Protein AF-A0A955J6H8-F1 (afdb_monomer_lite)

Secondary structure (DSSP, 8-state):
---HHHHHHHHHHHHHHHHHSSPPPPHHHIIIIII--TTS-HHHHHHHHHTTTHHHHHH-B---TT---BPPPSS-HHHHHHS--SSSSS----HHHHHHHHHHHHHHHHTPPP-S-HHHHHHHHHHHHHHHHHHHHHHHHHH-HHHHHHHHHHHHHHHHHHHHHHHHHHHHHS-STTHHHHHHHHHHHHHHHHTT-----

Structure (mmCIF, N/CA/C/O backbone):
data_AF-A0A955J6H8-F1
#
_entry.id   AF-A0A955J6H8-F1
#
loop_
_atom_site.group_PDB
_atom_site.id
_atom_site.type_symbol
_atom_site.label_atom_id
_atom_site.label_alt_id
_atom_site.label_comp_id
_atom_site.label_asym_id
_atom_site.label_entity_id
_atom_site.label_seq_id
_atom_site.pdbx_PDB_ins_code
_atom_site.Cartn_x
_atom_site.Cartn_y
_atom_site.Cartn_z
_atom_site.occupancy
_atom_site.B_iso_or_equiv
_atom_site.auth_seq_id
_atom_site.auth_comp_id
_atom_site.auth_asym_id
_atom_site.auth_atom_id
_atom_site.pdbx_PDB_model_num
ATOM 1 N N . ARG A 1 1 ? 5.506 9.923 5.899 1.00 49.78 1 ARG A N 1
ATOM 2 C CA . ARG A 1 1 ? 4.580 9.200 4.992 1.00 49.78 1 ARG A CA 1
ATOM 3 C C . ARG A 1 1 ? 3.406 8.696 5.818 1.00 49.78 1 ARG A C 1
ATOM 5 O O . ARG A 1 1 ? 3.658 8.062 6.829 1.00 49.78 1 ARG A O 1
ATOM 12 N N . GLN A 1 2 ? 2.174 9.038 5.437 1.00 52.16 2 GLN A N 1
ATOM 13 C CA . GLN A 1 2 ? 0.950 8.693 6.173 1.00 52.16 2 GLN A CA 1
ATOM 14 C C . GLN A 1 2 ? 0.337 7.410 5.621 1.00 52.16 2 GLN A C 1
ATOM 16 O O . GLN A 1 2 ? -0.264 7.422 4.549 1.00 52.16 2 GLN A O 1
ATOM 21 N N . GLN A 1 3 ? 0.477 6.324 6.371 1.00 59.88 3 GLN A N 1
ATOM 22 C CA . GLN A 1 3 ? -0.374 5.133 6.266 1.00 59.88 3 GLN A CA 1
ATOM 23 C C . GLN A 1 3 ? -0.752 4.660 7.676 1.00 59.88 3 GLN A C 1
ATOM 25 O O . GLN A 1 3 ? -0.801 3.467 7.967 1.00 59.88 3 GLN A O 1
ATOM 30 N N . ASP A 1 4 ? -1.008 5.624 8.563 1.00 63.41 4 ASP A N 1
ATOM 31 C CA . ASP A 1 4 ? -1.128 5.406 10.003 1.00 63.41 4 ASP A CA 1
ATOM 32 C C . ASP A 1 4 ? -2.187 4.346 10.325 1.00 63.41 4 ASP A C 1
ATOM 34 O O . ASP A 1 4 ? -1.959 3.523 11.205 1.00 63.41 4 ASP A O 1
ATOM 38 N N . ILE A 1 5 ? -3.288 4.287 9.558 1.00 72.19 5 ILE A N 1
ATOM 39 C CA . ILE A 1 5 ? -4.384 3.332 9.782 1.00 72.19 5 ILE A CA 1
ATOM 40 C C . ILE A 1 5 ? -3.973 1.863 9.659 1.00 72.19 5 ILE A C 1
ATOM 42 O O . ILE A 1 5 ? -4.480 1.055 10.428 1.00 72.19 5 ILE A O 1
ATOM 46 N N . VAL A 1 6 ? -3.049 1.511 8.756 1.00 73.00 6 VAL A N 1
ATOM 47 C CA . VAL A 1 6 ? -2.578 0.119 8.596 1.00 73.00 6 VAL A CA 1
ATOM 48 C C . VAL A 1 6 ? -1.639 -0.254 9.739 1.00 73.00 6 VAL A C 1
ATOM 50 O O . VAL A 1 6 ? -1.587 -1.405 10.156 1.00 73.00 6 VAL A O 1
ATOM 53 N N . ALA A 1 7 ? -0.938 0.730 10.306 1.00 78.06 7 ALA A N 1
ATOM 54 C CA . ALA A 1 7 ? -0.098 0.524 11.478 1.00 78.06 7 ALA A CA 1
ATOM 55 C C . ALA A 1 7 ? -0.905 0.440 12.789 1.00 78.06 7 ALA A C 1
ATOM 57 O O . ALA A 1 7 ? -0.411 -0.131 13.760 1.00 78.06 7 ALA A O 1
ATOM 58 N N . LEU A 1 8 ? -2.133 0.980 12.852 1.00 78.75 8 LEU A N 1
ATOM 59 C CA . LEU A 1 8 ? -2.922 1.014 14.093 1.00 78.75 8 LEU A CA 1
ATOM 60 C C . LEU A 1 8 ? -3.215 -0.374 14.692 1.00 78.75 8 LEU A C 1
ATOM 62 O O . LEU A 1 8 ? -3.055 -0.493 15.910 1.00 78.75 8 LEU A O 1
ATOM 66 N N . PRO A 1 9 ? -3.594 -1.413 13.915 1.00 76.38 9 PRO A N 1
ATOM 67 C CA . PRO A 1 9 ? -3.715 -2.773 14.440 1.00 76.38 9 PRO A CA 1
ATOM 68 C C . PRO A 1 9 ? -2.404 -3.293 15.037 1.00 76.38 9 PRO A C 1
ATOM 70 O O . PRO A 1 9 ? -2.396 -3.787 16.161 1.00 76.38 9 PRO A O 1
ATOM 73 N N . GLY A 1 10 ? -1.275 -3.083 14.352 1.00 75.44 10 GLY A N 1
ATOM 74 C CA . GLY A 1 10 ? 0.045 -3.486 14.847 1.00 75.44 10 GLY A CA 1
ATOM 75 C C . GLY A 1 10 ? 0.453 -2.768 16.140 1.00 75.44 10 GLY A C 1
ATOM 76 O O . GLY A 1 10 ? 0.978 -3.392 17.059 1.00 75.44 10 GLY A O 1
ATOM 77 N N . ILE A 1 11 ? 0.156 -1.471 16.258 1.00 77.38 11 ILE A N 1
ATOM 78 C CA . ILE A 1 11 ? 0.391 -0.699 17.490 1.00 77.38 11 ILE A CA 1
ATOM 79 C C . ILE A 1 11 ? -0.490 -1.221 18.631 1.00 77.38 11 ILE A C 1
ATOM 81 O O . ILE A 1 11 ? -0.015 -1.351 19.759 1.00 77.38 11 ILE A O 1
ATOM 85 N N . ALA A 1 12 ? -1.757 -1.546 18.353 1.00 76.38 12 ALA A N 1
ATOM 86 C CA . ALA A 1 12 ? -2.653 -2.131 19.347 1.00 76.38 12 ALA A CA 1
ATOM 87 C C . ALA A 1 12 ? -2.154 -3.510 19.816 1.00 76.38 12 ALA A C 1
ATOM 89 O O . ALA A 1 12 ? -2.142 -3.774 21.018 1.00 76.38 12 ALA A O 1
ATOM 90 N N . ALA A 1 13 ? -1.666 -4.343 18.891 1.00 76.69 13 ALA A N 1
ATOM 91 C CA . ALA A 1 13 ? -1.029 -5.623 19.194 1.00 76.69 13 ALA A CA 1
ATOM 92 C C . ALA A 1 13 ? 0.207 -5.462 20.088 1.00 76.69 13 ALA A C 1
ATOM 94 O O . ALA A 1 13 ? 0.316 -6.125 21.118 1.00 76.69 13 ALA A O 1
ATOM 95 N N . ALA A 1 14 ? 1.102 -4.530 19.751 1.00 77.25 14 ALA A N 1
ATOM 96 C CA . ALA A 1 14 ? 2.293 -4.251 20.547 1.00 77.25 14 ALA A CA 1
ATOM 97 C C . ALA A 1 14 ? 1.952 -3.742 21.961 1.00 77.25 14 ALA A C 1
ATOM 99 O O . ALA A 1 14 ? 2.579 -4.161 22.934 1.00 77.25 14 ALA A O 1
ATOM 100 N N . ALA A 1 15 ? 0.945 -2.872 22.089 1.00 77.12 15 ALA A N 1
ATOM 101 C CA . ALA A 1 15 ? 0.488 -2.361 23.381 1.00 77.12 15 ALA A CA 1
ATOM 102 C C . ALA A 1 15 ? -0.139 -3.460 24.255 1.00 77.12 15 ALA A C 1
ATOM 104 O O . ALA A 1 15 ? 0.125 -3.532 25.452 1.00 77.12 15 ALA A O 1
ATOM 105 N N . ALA A 1 16 ? -0.939 -4.352 23.669 1.00 75.38 16 ALA A N 1
ATOM 106 C CA . ALA A 1 16 ? -1.497 -5.474 24.413 1.00 75.38 16 ALA A CA 1
ATOM 107 C C . ALA A 1 16 ? -0.414 -6.471 24.840 1.00 75.38 16 ALA A C 1
ATOM 109 O O . ALA A 1 16 ? -0.436 -6.939 25.979 1.00 75.38 16 ALA A O 1
ATOM 110 N N . ALA A 1 17 ? 0.550 -6.767 23.964 1.00 78.19 17 ALA A N 1
ATOM 111 C CA . ALA A 1 17 ? 1.667 -7.650 24.279 1.00 78.19 17 ALA A CA 1
ATOM 112 C C . ALA A 1 17 ? 2.530 -7.095 25.424 1.00 78.19 17 ALA A C 1
ATOM 114 O O . ALA A 1 17 ? 2.902 -7.848 26.320 1.00 78.19 17 ALA A O 1
ATOM 115 N N . SER A 1 18 ? 2.795 -5.783 25.449 1.00 75.44 18 SER A N 1
ATOM 116 C CA . SER A 1 18 ? 3.594 -5.163 26.516 1.00 75.44 18 SER A CA 1
ATOM 117 C C . SER A 1 18 ? 2.894 -5.158 27.879 1.00 75.44 18 SER A C 1
ATOM 119 O O . SER A 1 18 ? 3.568 -5.244 28.902 1.00 75.44 18 SER A O 1
ATOM 121 N N . TRP A 1 19 ? 1.559 -5.092 27.910 1.00 77.31 19 TRP A N 1
ATOM 122 C CA . TRP A 1 19 ? 0.779 -5.115 29.153 1.00 77.31 19 TRP A CA 1
ATOM 123 C C . TRP A 1 19 ? 0.422 -6.516 29.651 1.00 77.31 19 TRP A C 1
ATOM 125 O O . TRP A 1 19 ? 0.388 -6.741 30.857 1.00 77.31 19 TRP A O 1
ATOM 135 N N . SER A 1 20 ? 0.128 -7.451 28.749 1.00 81.44 20 SER A N 1
ATOM 136 C CA . SER A 1 20 ? -0.386 -8.785 29.105 1.00 81.44 20 SER A CA 1
ATOM 137 C C . SER A 1 20 ? 0.643 -9.909 28.973 1.00 81.44 20 SER A C 1
ATOM 139 O O . SER A 1 20 ? 0.372 -11.035 29.382 1.00 81.44 20 SER A O 1
ATOM 141 N N . GLY A 1 21 ? 1.800 -9.641 28.361 1.00 67.38 21 GLY A N 1
ATOM 142 C CA . GLY A 1 21 ? 2.873 -10.610 28.133 1.00 67.38 21 GLY A CA 1
ATOM 143 C C . GLY A 1 21 ? 2.618 -11.634 27.019 1.00 67.38 21 GLY A C 1
ATOM 144 O O . GLY A 1 21 ? 3.586 -12.197 26.514 1.00 67.38 21 GLY A O 1
ATOM 145 N N . ALA A 1 22 ? 1.364 -11.885 26.613 1.00 65.12 22 ALA A N 1
ATOM 146 C CA . ALA A 1 22 ? 1.050 -12.893 25.588 1.00 65.12 22 ALA A CA 1
ATOM 147 C C . ALA A 1 22 ? -0.326 -12.762 24.896 1.00 65.12 22 ALA A C 1
ATOM 149 O O . ALA A 1 22 ? -0.670 -13.631 24.094 1.00 65.12 22 ALA A O 1
ATOM 150 N N . ALA A 1 23 ? -1.155 -11.753 25.197 1.00 65.12 23 ALA A N 1
ATOM 151 C CA . ALA A 1 23 ? -2.521 -11.748 24.670 1.00 65.12 23 ALA A CA 1
ATOM 152 C C . ALA A 1 23 ? -2.550 -11.500 23.155 1.00 65.12 23 ALA A C 1
ATOM 154 O O . ALA A 1 23 ? -2.111 -10.457 22.666 1.00 65.12 23 ALA A O 1
ATOM 155 N N . VAL A 1 24 ? -3.140 -12.452 22.429 1.00 76.31 24 VAL A N 1
ATOM 156 C CA . VAL A 1 24 ? -3.612 -12.236 21.060 1.00 76.31 24 VAL A CA 1
ATOM 157 C C . VAL A 1 24 ? -4.671 -11.140 21.114 1.00 76.31 24 VAL A C 1
ATOM 159 O O . VAL A 1 24 ? -5.654 -11.253 21.849 1.00 76.31 24 VAL A O 1
ATOM 162 N N . VAL A 1 25 ? -4.462 -10.064 20.361 1.00 82.31 25 VAL A N 1
ATOM 163 C CA . VAL A 1 25 ? -5.423 -8.964 20.310 1.00 82.31 25 VAL A CA 1
ATOM 164 C C . VAL A 1 25 ? -6.604 -9.365 19.450 1.00 82.31 25 VAL A C 1
ATOM 166 O O . VAL A 1 25 ? -6.433 -9.724 18.293 1.00 82.31 25 VAL A O 1
ATOM 169 N N . ASP A 1 26 ? -7.806 -9.271 20.016 1.00 89.50 26 ASP A N 1
ATOM 170 C CA . ASP A 1 26 ? -9.048 -9.436 19.268 1.00 89.50 26 ASP A CA 1
ATOM 171 C C . ASP A 1 26 ? -9.213 -8.264 18.273 1.00 89.50 26 ASP A C 1
ATOM 173 O O . ASP A 1 26 ? -9.373 -7.114 18.709 1.00 89.50 26 ASP A O 1
ATOM 177 N N . PRO A 1 27 ? -9.227 -8.508 16.947 1.00 90.31 27 PRO A N 1
ATOM 178 C CA . PRO A 1 27 ? -9.407 -7.451 15.950 1.00 90.31 27 PRO A CA 1
ATOM 179 C C . PRO A 1 27 ? -10.726 -6.685 16.115 1.00 90.31 27 PRO A C 1
ATOM 181 O O . PRO A 1 27 ? -10.827 -5.507 15.760 1.00 90.31 27 PRO A O 1
ATOM 184 N N . ARG A 1 28 ? -11.751 -7.302 16.715 1.00 93.44 28 ARG A N 1
ATOM 185 C CA . ARG A 1 28 ? -13.019 -6.625 17.023 1.00 93.44 28 ARG A CA 1
ATOM 186 C C . ARG A 1 28 ? -12.821 -5.547 18.083 1.00 93.44 28 ARG A C 1
ATOM 188 O O . ARG A 1 28 ? -13.387 -4.462 17.964 1.00 93.44 28 ARG A O 1
ATOM 195 N N . ALA A 1 29 ? -11.970 -5.803 19.078 1.00 90.69 29 ALA A N 1
ATOM 196 C CA . ALA A 1 29 ? -11.622 -4.817 20.096 1.00 90.69 29 ALA A CA 1
ATOM 197 C C . ALA A 1 29 ? -10.834 -3.645 19.488 1.00 90.69 29 ALA A C 1
ATOM 199 O O . ALA A 1 29 ? -11.112 -2.490 19.809 1.00 90.69 29 ALA A O 1
ATOM 200 N N . VAL A 1 30 ? -9.913 -3.913 18.554 1.00 90.25 30 VAL A N 1
ATOM 201 C CA . VAL A 1 30 ? -9.207 -2.859 17.800 1.00 90.25 30 VAL A CA 1
ATOM 202 C C . VAL A 1 30 ? -10.192 -2.033 16.976 1.00 90.25 30 VAL A C 1
ATOM 204 O O . VAL A 1 30 ? -10.158 -0.801 17.026 1.00 90.25 30 VAL A O 1
ATOM 207 N N . SER A 1 31 ? -11.100 -2.699 16.262 1.00 91.44 31 SER A N 1
ATOM 208 C CA . SER A 1 31 ? -12.133 -2.046 15.455 1.00 91.44 31 SER A CA 1
ATOM 209 C C . SER A 1 31 ? -12.974 -1.101 16.313 1.00 91.44 31 SER A C 1
ATOM 211 O O . SER A 1 31 ? -13.048 0.092 16.019 1.00 91.44 31 SER A O 1
ATOM 213 N N . LEU A 1 32 ? -13.503 -1.584 17.437 1.00 92.44 32 LEU A N 1
ATOM 214 C CA . LEU A 1 32 ? -14.346 -0.778 18.313 1.00 92.44 32 LEU A CA 1
ATOM 215 C C . LEU A 1 32 ? -13.573 0.350 19.005 1.00 92.44 32 LEU A C 1
ATOM 217 O O . LEU A 1 32 ? -13.953 1.515 18.905 1.00 92.44 32 LEU A O 1
ATOM 221 N N . HIS A 1 33 ? -12.495 0.020 19.717 1.00 88.31 33 HIS A N 1
ATOM 222 C CA . HIS A 1 33 ? -11.854 0.956 20.641 1.00 88.31 33 HIS A CA 1
ATOM 223 C C . HIS A 1 33 ? -10.845 1.876 19.964 1.00 88.31 33 HIS A C 1
ATOM 225 O O . HIS A 1 33 ? -10.746 3.048 20.328 1.00 88.31 33 HIS A O 1
ATOM 231 N N . ARG A 1 34 ? -10.087 1.373 18.981 1.00 87.25 34 ARG A N 1
ATOM 232 C CA . ARG A 1 34 ? -9.051 2.171 18.312 1.00 87.25 34 ARG A CA 1
ATOM 233 C C . ARG A 1 34 ? -9.577 2.870 17.070 1.00 87.25 34 ARG A C 1
ATOM 235 O O . ARG A 1 34 ? -9.226 4.033 16.845 1.00 87.25 34 ARG A O 1
ATOM 242 N N . LEU A 1 35 ? -10.373 2.162 16.270 1.00 88.56 35 LEU A N 1
ATOM 243 C CA . LEU A 1 35 ? -10.885 2.666 14.996 1.00 88.56 35 LEU A CA 1
ATOM 244 C C . LEU A 1 35 ? -12.263 3.324 15.141 1.00 88.56 35 LEU A C 1
ATOM 246 O O . LEU A 1 35 ? -12.626 4.140 14.297 1.00 88.56 35 LEU A O 1
ATOM 250 N N . GLY A 1 36 ? -12.999 3.070 16.227 1.00 89.56 36 GLY A N 1
ATOM 251 C CA . GLY A 1 36 ? -14.364 3.576 16.392 1.00 89.56 36 GLY A CA 1
ATOM 252 C C . GLY A 1 36 ? -15.350 2.944 15.405 1.00 89.56 36 GLY A C 1
ATOM 253 O O . GLY A 1 36 ? -16.376 3.546 15.097 1.00 89.56 36 GLY A O 1
ATOM 254 N N . ASP A 1 37 ? -15.015 1.769 14.873 1.00 91.62 37 ASP A N 1
ATOM 255 C CA . ASP A 1 37 ? -15.847 0.981 13.973 1.00 91.62 37 ASP A CA 1
ATOM 256 C C . ASP A 1 37 ? -16.779 0.071 14.781 1.00 91.62 37 ASP A C 1
ATOM 258 O O . ASP A 1 37 ? -16.342 -0.875 15.437 1.00 91.62 37 ASP A O 1
ATOM 262 N N . ARG A 1 38 ? -18.085 0.344 14.705 1.00 91.44 38 ARG A N 1
ATOM 263 C CA . ARG A 1 38 ? -19.123 -0.461 15.365 1.00 91.44 38 ARG A CA 1
ATOM 264 C C . ARG A 1 38 ? -19.473 -1.739 14.608 1.00 91.44 38 ARG A C 1
ATOM 266 O O . ARG A 1 38 ? -20.148 -2.591 15.175 1.00 91.44 38 ARG A O 1
ATOM 273 N N . THR A 1 39 ? -19.035 -1.878 13.356 1.00 91.25 39 THR A N 1
ATOM 274 C CA . THR A 1 39 ? -19.244 -3.106 12.576 1.00 91.25 39 THR A CA 1
ATOM 275 C C . THR A 1 39 ? -18.279 -4.216 12.984 1.00 91.25 39 THR A C 1
ATOM 277 O O . THR A 1 39 ? -18.562 -5.379 12.733 1.00 91.25 39 THR A O 1
ATOM 280 N N . LEU A 1 40 ? -17.190 -3.871 13.683 1.00 94.19 40 LEU A N 1
ATOM 281 C CA . LEU A 1 40 ? -16.176 -4.792 14.205 1.00 94.19 40 LEU A CA 1
ATOM 282 C C . LEU A 1 40 ? -15.359 -5.518 13.124 1.00 94.19 40 LEU A C 1
ATOM 284 O O . LEU A 1 40 ? -14.721 -6.530 13.414 1.00 94.19 40 LEU A O 1
ATOM 288 N N . HIS A 1 41 ? -15.369 -5.011 11.892 1.00 94.31 41 HIS A N 1
ATOM 289 C CA . HIS A 1 41 ? -14.750 -5.671 10.741 1.00 94.31 41 HIS A CA 1
ATOM 290 C C . HIS A 1 41 ? -13.531 -4.922 10.198 1.00 94.31 41 HIS A C 1
ATOM 292 O O . HIS A 1 41 ? -12.725 -5.508 9.475 1.00 94.31 41 HIS A O 1
ATOM 298 N N . PHE A 1 42 ? -13.370 -3.638 10.530 1.00 93.31 42 PHE A N 1
ATOM 299 C CA . PHE A 1 42 ? -12.357 -2.802 9.889 1.00 93.31 42 PHE A CA 1
ATOM 300 C C . PHE A 1 42 ? -10.920 -3.226 10.207 1.00 93.31 42 PHE A C 1
ATOM 302 O O . PHE A 1 42 ? -10.068 -3.163 9.326 1.00 93.31 42 PHE A O 1
ATOM 309 N N . ALA A 1 43 ? -10.632 -3.671 11.434 1.00 92.56 43 ALA A N 1
ATOM 310 C CA . ALA A 1 43 ? -9.277 -4.089 11.799 1.00 92.56 43 ALA A CA 1
ATOM 311 C C . ALA A 1 43 ? -8.843 -5.352 11.046 1.00 92.56 43 ALA A C 1
ATOM 313 O O . ALA A 1 43 ? -7.771 -5.344 10.455 1.00 92.56 43 ALA A O 1
ATOM 314 N N . SER A 1 44 ? -9.688 -6.388 10.985 1.00 94.06 44 SER A N 1
ATOM 315 C CA . SER A 1 44 ? -9.380 -7.609 10.224 1.00 94.06 44 SER A CA 1
ATOM 316 C C . SER A 1 44 ? -9.221 -7.324 8.734 1.00 94.06 44 SER A C 1
ATOM 318 O O . SER A 1 44 ? -8.314 -7.840 8.092 1.00 94.06 44 SER A O 1
ATOM 320 N N . TRP A 1 45 ? -10.053 -6.437 8.185 1.00 95.50 45 TRP A N 1
ATOM 321 C CA . TRP A 1 45 ? -9.898 -6.005 6.801 1.00 95.50 45 TRP A CA 1
ATOM 322 C C . TRP A 1 45 ? -8.573 -5.248 6.565 1.00 95.50 45 TRP A C 1
ATOM 324 O O . TRP A 1 45 ? -7.936 -5.428 5.529 1.00 95.50 45 TRP A O 1
ATOM 334 N N . LEU A 1 46 ? -8.124 -4.424 7.523 1.00 93.38 46 LEU A N 1
ATOM 335 C CA . LEU A 1 46 ? -6.822 -3.746 7.457 1.00 93.38 46 LEU A CA 1
ATOM 336 C C . LEU A 1 46 ? -5.641 -4.715 7.597 1.00 93.38 46 LEU A C 1
ATOM 338 O O . LEU A 1 46 ? -4.611 -4.488 6.967 1.00 93.38 46 LEU A O 1
ATOM 342 N N . GLU A 1 47 ? -5.784 -5.774 8.392 1.00 91.88 47 GLU A N 1
ATOM 343 C CA . GLU A 1 47 ? -4.801 -6.859 8.486 1.00 91.88 47 GLU A CA 1
ATOM 344 C C . GLU A 1 47 ? -4.682 -7.596 7.144 1.00 91.88 47 GLU A C 1
ATOM 346 O O . GLU A 1 47 ? -3.578 -7.701 6.614 1.00 91.88 47 GLU A O 1
ATOM 351 N N . GLU A 1 48 ? -5.807 -7.984 6.522 1.00 94.38 48 GLU A N 1
ATOM 352 C CA . GLU A 1 48 ? -5.807 -8.573 5.171 1.00 94.38 48 GLU A CA 1
ATOM 353 C C . GLU A 1 48 ? -5.151 -7.638 4.137 1.00 94.38 48 GLU A C 1
ATOM 355 O O . GLU A 1 48 ? -4.395 -8.089 3.276 1.00 94.38 48 GLU A O 1
ATOM 360 N N . LEU A 1 49 ? -5.407 -6.325 4.221 1.00 93.81 49 LEU A N 1
ATOM 361 C CA . LEU A 1 49 ? -4.762 -5.333 3.356 1.00 93.81 49 LEU A CA 1
ATOM 362 C C . LEU A 1 49 ? -3.245 -5.254 3.588 1.00 93.81 49 LEU A C 1
ATOM 364 O O . LEU A 1 49 ? -2.491 -5.095 2.628 1.00 93.81 49 LEU A O 1
ATOM 368 N N . GLY A 1 50 ? -2.795 -5.363 4.839 1.00 90.56 50 GLY A N 1
ATOM 369 C CA . GLY A 1 50 ? -1.375 -5.383 5.199 1.00 90.56 50 GLY A CA 1
ATOM 370 C C . GLY A 1 50 ? -0.627 -6.631 4.715 1.00 90.56 50 GLY A C 1
ATOM 371 O O . GLY A 1 50 ? 0.587 -6.567 4.512 1.00 90.56 50 GLY A O 1
ATOM 372 N N . ASP A 1 51 ? -1.348 -7.729 4.485 1.00 93.19 51 ASP A N 1
ATOM 373 C CA . ASP A 1 51 ? -0.812 -9.018 4.032 1.00 93.19 51 ASP A CA 1
ATOM 374 C C . ASP A 1 51 ? -1.063 -9.303 2.543 1.00 93.19 51 ASP A C 1
ATOM 376 O O . ASP A 1 51 ? -0.750 -10.386 2.045 1.00 93.19 51 ASP A O 1
ATOM 380 N N . VAL A 1 52 ? -1.587 -8.330 1.794 1.00 94.62 52 VAL A N 1
ATOM 381 C CA . VAL A 1 52 ? -1.984 -8.513 0.388 1.00 94.62 52 VAL A CA 1
ATOM 382 C C . VAL A 1 52 ? -0.834 -8.956 -0.529 1.00 94.62 52 VAL A C 1
ATOM 384 O O . VAL A 1 52 ? -1.058 -9.613 -1.550 1.00 94.62 52 VAL A O 1
ATOM 387 N N . ASP A 1 53 ? 0.400 -8.619 -0.154 1.00 93.94 53 ASP A N 1
ATOM 388 C CA . ASP A 1 53 ? 1.627 -8.967 -0.864 1.00 93.94 53 ASP A CA 1
ATOM 389 C C . ASP A 1 53 ? 2.442 -10.076 -0.176 1.00 93.94 53 ASP A C 1
ATOM 391 O O . ASP A 1 53 ? 3.595 -10.314 -0.543 1.00 93.94 53 ASP A O 1
ATOM 395 N N . GLU A 1 54 ? 1.848 -10.805 0.777 1.00 93.50 54 GLU A N 1
ATOM 396 C CA . GLU A 1 54 ? 2.512 -11.895 1.500 1.00 93.50 54 GLU A CA 1
ATOM 397 C C . GLU A 1 54 ? 3.178 -12.930 0.576 1.00 93.50 54 GLU A C 1
ATOM 399 O O . GLU A 1 54 ? 4.322 -13.296 0.858 1.00 93.50 54 GLU A O 1
ATOM 404 N N . PRO A 1 55 ? 2.579 -13.357 -0.557 1.00 92.50 55 PRO A N 1
ATOM 405 C CA . PRO A 1 55 ? 3.249 -14.283 -1.472 1.00 92.50 55 PRO A CA 1
ATOM 406 C C . PRO A 1 55 ? 4.548 -13.726 -2.068 1.00 92.50 55 PRO A C 1
ATOM 408 O O . PRO A 1 55 ? 5.525 -14.462 -2.202 1.00 92.50 55 PRO A O 1
ATOM 411 N N . LEU A 1 56 ? 4.605 -12.420 -2.355 1.00 92.31 56 LEU A N 1
ATOM 412 C CA . LEU A 1 56 ? 5.835 -11.756 -2.798 1.00 92.31 56 LEU A CA 1
ATOM 413 C C . LEU A 1 56 ? 6.836 -11.645 -1.644 1.00 92.31 56 LEU A C 1
ATOM 415 O O . LEU A 1 56 ? 8.028 -11.903 -1.825 1.00 92.31 56 LEU A O 1
ATOM 419 N N . ARG A 1 57 ? 6.366 -11.318 -0.431 1.00 91.00 57 ARG A N 1
ATOM 420 C CA . ARG A 1 57 ? 7.227 -11.260 0.759 1.00 91.00 57 ARG A CA 1
ATOM 421 C C . ARG A 1 57 ? 7.842 -12.611 1.085 1.00 91.00 57 ARG A C 1
ATOM 423 O O . ARG A 1 57 ? 8.996 -12.631 1.497 1.00 91.00 57 ARG A O 1
ATOM 430 N N . ALA A 1 58 ? 7.136 -13.723 0.888 1.00 89.81 58 ALA A N 1
ATOM 431 C CA . ALA A 1 58 ? 7.619 -15.069 1.205 1.00 89.81 58 ALA A CA 1
ATOM 432 C C . ALA A 1 58 ? 8.945 -15.414 0.507 1.00 89.81 58 ALA A C 1
ATOM 434 O O . ALA A 1 58 ? 9.781 -16.114 1.079 1.00 89.81 58 ALA A O 1
ATOM 435 N N . VAL A 1 59 ? 9.165 -14.860 -0.686 1.00 87.50 59 VAL A N 1
ATOM 436 C CA . VAL A 1 59 ? 10.393 -15.043 -1.471 1.00 87.50 59 VAL A CA 1
ATOM 437 C C . VAL A 1 59 ? 11.252 -13.779 -1.565 1.00 87.50 59 VAL A C 1
ATOM 439 O O . VAL A 1 59 ? 12.347 -13.837 -2.114 1.00 87.50 59 VAL A O 1
ATOM 442 N N . GLY A 1 60 ? 10.769 -12.663 -1.008 1.00 85.44 60 GLY A N 1
ATOM 443 C CA . GLY A 1 60 ? 11.217 -11.288 -1.233 1.00 85.44 60 GLY A CA 1
ATOM 444 C C . GLY A 1 60 ? 12.563 -10.859 -0.658 1.00 85.44 60 GLY A C 1
ATOM 445 O O . GLY A 1 60 ? 13.080 -9.808 -1.022 1.00 85.44 60 GLY A O 1
ATOM 446 N N . GLY A 1 61 ? 13.098 -11.618 0.290 1.00 84.50 61 GLY A N 1
ATOM 447 C CA . GLY A 1 61 ? 14.247 -11.251 1.108 1.00 84.50 61 GLY A CA 1
ATOM 448 C C . GLY A 1 61 ? 15.599 -11.663 0.524 1.00 84.50 61 GLY A C 1
ATOM 449 O O . GLY A 1 61 ? 15.702 -12.378 -0.473 1.00 84.50 61 GLY A O 1
ATOM 450 N N . LYS A 1 62 ? 16.672 -11.235 1.202 1.00 83.12 62 LYS A N 1
ATOM 451 C CA . LYS A 1 62 ? 18.054 -11.597 0.855 1.00 83.12 62 LYS A CA 1
ATOM 452 C C . LYS A 1 62 ? 18.226 -13.120 0.855 1.00 83.12 62 LYS A C 1
ATOM 454 O O . LYS A 1 62 ? 17.928 -13.766 1.859 1.00 83.12 62 LYS A O 1
ATOM 459 N N . ARG A 1 63 ? 18.730 -13.669 -0.254 1.00 84.44 63 ARG A N 1
ATOM 460 C CA . ARG A 1 63 ? 19.014 -15.105 -0.395 1.00 84.44 63 ARG A CA 1
ATOM 461 C C . ARG A 1 63 ? 19.998 -15.589 0.676 1.00 84.44 63 ARG A C 1
ATOM 463 O O . ARG A 1 63 ? 20.823 -14.807 1.154 1.00 84.44 63 ARG A O 1
ATOM 470 N N . ASP A 1 64 ? 19.871 -16.851 1.076 1.00 86.12 64 ASP A N 1
ATOM 471 C CA . ASP A 1 64 ? 20.848 -17.488 1.965 1.00 86.12 64 ASP A CA 1
ATOM 472 C C . ASP A 1 64 ? 22.171 -17.811 1.255 1.00 86.12 64 ASP A C 1
ATOM 474 O O . ASP A 1 64 ? 22.350 -17.500 0.076 1.00 86.12 64 ASP A O 1
ATOM 478 N N . GLU A 1 65 ? 23.111 -18.395 1.999 1.00 87.88 65 GLU A N 1
ATOM 479 C CA . GLU A 1 65 ? 24.427 -18.799 1.490 1.00 87.88 65 GLU A CA 1
ATOM 480 C C . GLU A 1 65 ? 24.306 -19.854 0.380 1.00 87.88 65 GLU A C 1
ATOM 482 O O . GLU A 1 65 ? 25.117 -19.877 -0.542 1.00 87.88 65 GLU A O 1
ATOM 487 N N . GLU A 1 66 ? 23.236 -20.653 0.399 1.00 89.50 66 GLU A N 1
ATOM 488 C CA . GLU A 1 66 ? 22.902 -21.637 -0.634 1.00 89.50 66 GLU A CA 1
ATOM 489 C C . GLU A 1 66 ? 22.091 -21.044 -1.804 1.00 89.50 66 GLU A C 1
ATOM 491 O O . GLU A 1 66 ? 21.667 -21.766 -2.709 1.00 89.50 66 GLU A O 1
ATOM 496 N N . GLY A 1 67 ? 21.846 -19.730 -1.808 1.00 84.75 67 GLY A N 1
ATOM 497 C CA . GLY A 1 67 ? 21.117 -19.032 -2.863 1.00 84.75 67 GLY A CA 1
ATOM 498 C C . GLY A 1 67 ? 19.597 -19.231 -2.843 1.00 84.75 67 GLY A C 1
ATOM 499 O O . GLY A 1 67 ? 18.925 -18.810 -3.789 1.00 84.75 67 GLY A O 1
ATOM 500 N N . ARG A 1 68 ? 19.014 -19.829 -1.802 1.00 85.38 68 ARG A N 1
ATOM 501 C CA . ARG A 1 68 ? 17.562 -20.014 -1.659 1.00 85.38 68 ARG A CA 1
ATOM 502 C C . ARG A 1 68 ? 16.879 -18.697 -1.272 1.00 85.38 68 ARG A C 1
ATOM 504 O O . ARG A 1 68 ? 17.454 -17.900 -0.524 1.00 85.38 68 ARG A O 1
ATOM 511 N N . PRO A 1 69 ? 15.655 -18.436 -1.769 1.00 82.62 69 PRO A N 1
ATOM 512 C CA . PRO A 1 69 ? 14.908 -17.238 -1.404 1.00 82.62 69 PRO A CA 1
ATOM 513 C C . PRO A 1 69 ? 14.570 -17.247 0.091 1.00 82.62 69 PRO A C 1
ATOM 515 O O . PRO A 1 69 ? 14.224 -18.284 0.656 1.00 82.62 69 PRO A O 1
ATOM 518 N N . ARG A 1 70 ? 14.653 -16.079 0.734 1.00 86.62 70 ARG A N 1
ATOM 519 C CA . ARG A 1 70 ? 14.186 -15.882 2.114 1.00 86.62 70 ARG A CA 1
ATOM 520 C C . ARG A 1 70 ? 12.989 -14.950 2.126 1.00 86.62 70 ARG A C 1
ATOM 522 O O . ARG A 1 70 ? 12.793 -14.169 1.205 1.00 86.62 70 ARG A O 1
ATOM 529 N N . ARG A 1 71 ? 12.236 -14.972 3.222 1.00 89.19 71 ARG A N 1
ATOM 530 C CA . ARG A 1 71 ? 11.156 -14.015 3.450 1.00 89.19 71 ARG A CA 1
ATOM 531 C C . ARG A 1 71 ? 11.702 -12.596 3.646 1.00 89.19 71 ARG A C 1
ATOM 533 O O . ARG A 1 71 ? 12.644 -12.400 4.418 1.00 89.19 71 ARG A O 1
ATOM 540 N N . LEU A 1 72 ? 11.078 -11.611 3.006 1.00 87.56 72 LEU A N 1
ATOM 541 C CA . LEU A 1 72 ? 11.239 -10.193 3.314 1.00 87.56 72 LEU A CA 1
ATOM 542 C C . LEU A 1 72 ? 10.660 -9.924 4.708 1.00 87.56 72 LEU A C 1
ATOM 544 O O . LEU A 1 72 ? 9.481 -10.164 4.958 1.00 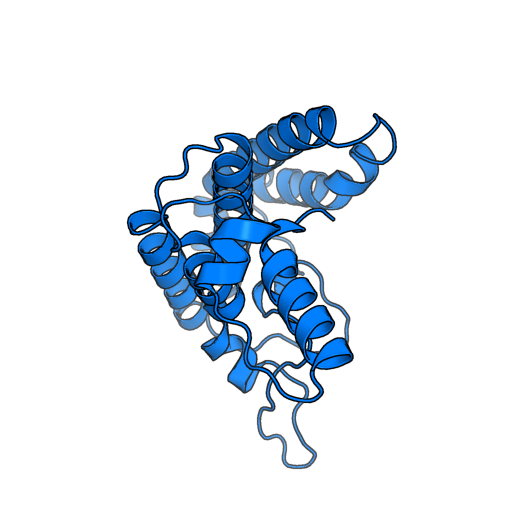87.56 72 LEU A O 1
ATOM 548 N N . ARG A 1 73 ? 11.503 -9.464 5.634 1.00 85.81 73 ARG A N 1
ATOM 549 C CA . ARG A 1 73 ? 11.107 -9.180 7.020 1.00 85.81 73 ARG A CA 1
ATOM 550 C C . ARG A 1 73 ? 10.960 -7.679 7.219 1.00 85.81 73 ARG A C 1
ATOM 552 O O . ARG A 1 73 ? 11.778 -6.919 6.715 1.00 85.81 73 ARG A O 1
ATOM 559 N N . ASN A 1 74 ? 9.963 -7.281 8.007 1.00 82.19 74 ASN A N 1
ATOM 560 C CA . ASN A 1 74 ? 9.727 -5.894 8.431 1.00 82.19 74 ASN A CA 1
ATOM 561 C C . ASN A 1 74 ? 9.505 -4.891 7.282 1.00 82.19 74 ASN A C 1
ATOM 563 O O . ASN A 1 74 ? 9.671 -3.691 7.478 1.00 82.19 74 ASN A O 1
ATOM 567 N N . ALA A 1 75 ? 9.126 -5.370 6.098 1.00 84.25 75 ALA A N 1
ATOM 568 C CA . ALA A 1 75 ? 8.800 -4.544 4.944 1.00 84.25 75 ALA A CA 1
ATOM 569 C C . ALA A 1 75 ? 7.730 -5.235 4.095 1.00 84.25 75 ALA A C 1
ATOM 571 O O . ALA A 1 75 ? 7.629 -6.465 4.090 1.00 84.25 75 ALA A O 1
ATOM 572 N N . SER A 1 76 ? 6.934 -4.439 3.385 1.00 88.75 76 SER A N 1
ATOM 573 C CA . SER A 1 76 ? 6.053 -4.938 2.333 1.00 88.75 76 SER A CA 1
ATOM 574 C C . SER A 1 76 ? 6.792 -4.950 0.997 1.00 88.75 76 SER A C 1
ATOM 576 O O . SER A 1 76 ? 7.683 -4.128 0.766 1.00 88.75 76 SER A O 1
ATOM 578 N N . ALA A 1 77 ? 6.439 -5.882 0.114 1.00 91.38 77 ALA A N 1
ATOM 579 C CA . ALA A 1 77 ? 6.962 -5.891 -1.247 1.00 91.38 77 ALA A CA 1
ATOM 580 C C . ALA A 1 77 ? 6.499 -4.634 -2.003 1.00 91.38 77 ALA A C 1
ATOM 582 O O . ALA A 1 77 ? 7.283 -4.033 -2.731 1.00 91.38 77 ALA A O 1
ATOM 583 N N . LEU A 1 78 ? 5.265 -4.173 -1.769 1.00 91.50 78 LEU A N 1
ATOM 584 C CA . LEU A 1 78 ? 4.745 -2.923 -2.335 1.00 91.50 78 LEU A CA 1
ATOM 585 C C . LEU A 1 78 ? 5.612 -1.716 -1.965 1.00 91.50 78 LEU A C 1
ATOM 587 O O . LEU A 1 78 ? 5.915 -0.881 -2.818 1.00 91.50 78 LEU A O 1
ATOM 591 N N . PHE A 1 79 ? 6.008 -1.613 -0.694 1.00 88.31 79 PHE A N 1
ATOM 592 C CA . PHE A 1 79 ? 6.833 -0.505 -0.229 1.00 88.31 79 PHE A CA 1
ATOM 593 C C . PHE A 1 79 ? 8.253 -0.604 -0.773 1.00 88.31 79 PHE A C 1
ATOM 595 O O . PHE A 1 79 ? 8.786 0.403 -1.220 1.00 88.31 79 PHE A O 1
ATOM 602 N N . GLU A 1 80 ? 8.843 -1.795 -0.779 1.00 88.25 80 GLU A N 1
ATOM 603 C CA . GLU A 1 80 ? 10.208 -2.004 -1.261 1.00 88.25 80 GLU A CA 1
ATOM 604 C C . GLU A 1 80 ? 10.323 -1.809 -2.797 1.00 88.25 80 GLU A C 1
ATOM 606 O O . GLU A 1 80 ? 11.367 -1.370 -3.269 1.00 88.25 80 GLU A O 1
ATOM 611 N N . ASP A 1 81 ? 9.252 -2.013 -3.586 1.00 89.75 81 ASP A N 1
ATOM 612 C CA . ASP A 1 81 ? 9.226 -1.699 -5.038 1.00 89.75 81 ASP A CA 1
ATOM 613 C C . ASP A 1 81 ? 9.015 -0.201 -5.310 1.00 89.75 81 ASP A C 1
ATOM 615 O O . ASP A 1 81 ? 9.432 0.342 -6.334 1.00 89.75 81 ASP A O 1
ATOM 619 N N . MET A 1 82 ? 8.344 0.502 -4.403 1.00 87.50 82 MET A N 1
ATOM 620 C CA . MET A 1 82 ? 8.175 1.952 -4.495 1.00 87.50 82 MET A CA 1
ATOM 621 C C . MET A 1 82 ? 9.391 2.701 -3.943 1.00 87.50 82 MET A C 1
ATOM 623 O O . MET A 1 82 ? 9.724 3.791 -4.401 1.00 87.50 82 MET A O 1
ATOM 627 N N . HIS A 1 83 ? 10.040 2.144 -2.929 1.00 85.50 83 HIS A N 1
ATOM 628 C CA . HIS A 1 83 ? 11.062 2.811 -2.139 1.00 85.50 83 HIS A CA 1
ATOM 629 C C . HIS A 1 83 ? 12.123 1.804 -1.690 1.00 85.50 83 HIS A C 1
ATOM 631 O O . HIS A 1 83 ? 12.110 1.394 -0.526 1.00 85.50 83 HIS A O 1
ATOM 637 N N . PRO A 1 84 ? 13.044 1.416 -2.585 1.00 83.88 84 PRO A N 1
ATOM 638 C CA . PRO A 1 84 ? 14.091 0.466 -2.258 1.00 83.88 84 PRO A CA 1
ATOM 639 C C . PRO A 1 84 ? 14.890 0.930 -1.052 1.00 83.88 84 PRO A C 1
ATOM 641 O O . PRO A 1 84 ? 15.447 2.030 -1.031 1.00 83.88 84 PRO A O 1
ATOM 644 N N . SER A 1 85 ? 14.974 0.066 -0.050 1.00 79.81 85 SER A N 1
ATOM 645 C CA . SER A 1 85 ? 15.845 0.269 1.103 1.00 79.81 85 SER A CA 1
ATOM 646 C C . SER A 1 85 ? 17.301 -0.083 0.782 1.00 79.81 85 SER A C 1
ATOM 648 O O . SER A 1 85 ? 18.200 0.211 1.568 1.00 79.81 85 SER A O 1
ATOM 650 N N . GLY A 1 86 ? 17.538 -0.750 -0.355 1.00 74.94 86 GLY A N 1
ATOM 651 C CA . GLY A 1 86 ? 18.825 -1.350 -0.707 1.00 74.94 86 GLY A CA 1
ATOM 652 C C . GLY A 1 86 ? 19.122 -2.636 0.072 1.00 74.94 86 GLY A C 1
ATOM 653 O O . GLY A 1 86 ? 20.162 -3.255 -0.142 1.00 74.94 86 GLY A O 1
ATOM 654 N N . ALA A 1 87 ? 18.215 -3.071 0.959 1.00 67.31 87 ALA A N 1
ATOM 655 C CA . ALA A 1 87 ? 18.361 -4.313 1.716 1.00 67.31 87 ALA A CA 1
ATOM 656 C C . ALA A 1 87 ? 18.132 -5.566 0.850 1.00 67.31 87 ALA A C 1
ATOM 658 O O . ALA A 1 87 ? 18.564 -6.664 1.216 1.00 67.31 87 ALA A O 1
ATOM 659 N N . VAL A 1 88 ? 17.470 -5.407 -0.299 1.00 67.81 88 VAL A N 1
ATOM 660 C CA . VAL A 1 88 ? 17.251 -6.458 -1.295 1.00 67.81 88 VAL A CA 1
ATOM 661 C C . VAL A 1 88 ? 17.793 -6.020 -2.654 1.00 67.81 88 VAL A C 1
ATOM 663 O O . VAL A 1 88 ? 17.559 -4.903 -3.102 1.00 67.81 88 VAL A O 1
ATOM 666 N N . ASN A 1 89 ? 18.529 -6.913 -3.324 1.00 58.50 89 ASN A N 1
ATOM 667 C CA . ASN A 1 89 ? 19.139 -6.616 -4.628 1.00 58.50 89 ASN A CA 1
ATOM 668 C C . ASN A 1 89 ? 18.091 -6.476 -5.747 1.00 58.50 89 ASN A C 1
ATOM 670 O O . ASN A 1 89 ? 18.322 -5.773 -6.724 1.00 58.50 89 ASN A O 1
ATOM 674 N N . ALA A 1 90 ? 16.955 -7.162 -5.611 1.00 65.06 90 ALA A N 1
ATOM 675 C CA . ALA A 1 90 ? 15.772 -7.016 -6.448 1.00 65.06 90 ALA A CA 1
ATOM 676 C C . ALA A 1 90 ? 14.602 -7.708 -5.745 1.00 65.06 90 ALA A C 1
ATOM 678 O O . ALA A 1 90 ? 14.775 -8.821 -5.240 1.00 65.06 90 ALA A O 1
ATOM 679 N N . LEU A 1 91 ? 13.419 -7.090 -5.741 1.00 69.56 91 LEU A N 1
ATOM 680 C CA . LEU A 1 91 ? 12.215 -7.798 -5.325 1.00 69.56 91 LEU A CA 1
ATOM 681 C C . LEU A 1 91 ? 11.882 -8.895 -6.349 1.00 69.56 91 LEU A C 1
ATOM 683 O O . LEU A 1 91 ? 11.636 -8.575 -7.519 1.00 69.56 91 LEU A O 1
ATOM 687 N N . PRO A 1 92 ? 11.849 -10.166 -5.927 1.00 66.19 92 PRO A N 1
ATOM 688 C CA . PRO A 1 92 ? 11.402 -11.270 -6.753 1.00 66.19 92 PRO A CA 1
ATOM 689 C C . PRO A 1 92 ? 9.906 -11.156 -7.056 1.00 66.19 92 PRO A C 1
ATOM 691 O O . PRO A 1 92 ? 9.138 -10.559 -6.304 1.00 66.19 92 PRO A O 1
ATOM 694 N N . GLY A 1 93 ? 9.517 -11.729 -8.192 1.00 78.50 93 GLY A N 1
ATOM 695 C CA . GLY A 1 93 ? 8.160 -11.700 -8.729 1.00 78.50 93 GLY A CA 1
ATOM 696 C C . GLY A 1 93 ? 8.177 -11.266 -10.189 1.00 78.50 93 GLY A C 1
ATOM 697 O O . GLY A 1 93 ? 8.762 -10.232 -10.526 1.00 78.50 93 GLY A O 1
ATOM 698 N N . ASP A 1 94 ? 7.559 -12.070 -11.045 1.00 91.25 94 ASP A N 1
ATOM 699 C CA . ASP A 1 94 ? 7.265 -11.722 -12.434 1.00 91.25 94 ASP A CA 1
ATOM 700 C C . ASP A 1 94 ? 6.010 -10.840 -12.519 1.00 91.25 94 ASP A C 1
ATOM 702 O O . ASP A 1 94 ? 5.351 -10.577 -11.514 1.00 91.25 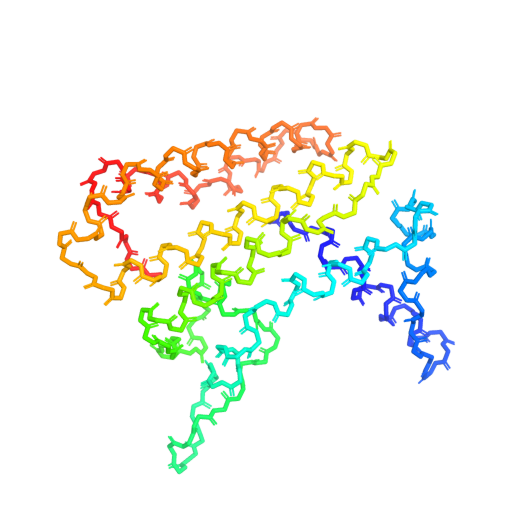94 ASP A O 1
ATOM 706 N N . ALA A 1 95 ? 5.674 -10.349 -13.713 1.00 93.69 95 ALA A N 1
ATOM 707 C CA . ALA A 1 95 ? 4.481 -9.523 -13.900 1.00 93.69 95 ALA A CA 1
ATOM 708 C C . ALA A 1 95 ? 3.196 -10.203 -13.390 1.00 93.69 95 ALA A C 1
ATOM 710 O O . ALA A 1 95 ? 2.371 -9.540 -12.763 1.00 93.69 95 ALA A O 1
ATOM 711 N N . GLY A 1 96 ? 3.057 -11.520 -13.595 1.00 95.50 96 GLY A N 1
ATOM 712 C CA . GLY A 1 96 ? 1.897 -12.294 -13.145 1.00 95.50 96 GLY A CA 1
ATOM 713 C C . GLY A 1 96 ? 1.718 -12.248 -11.628 1.00 95.50 96 GLY A C 1
ATOM 714 O O . GLY A 1 96 ? 0.639 -11.916 -11.146 1.00 95.50 96 GLY A O 1
ATOM 715 N N . SER A 1 97 ? 2.803 -12.448 -10.879 1.00 94.88 97 SER A N 1
ATOM 716 C CA . SER A 1 97 ? 2.802 -12.394 -9.411 1.00 94.88 97 SER A CA 1
ATOM 717 C C . SER A 1 97 ? 2.307 -11.043 -8.871 1.00 94.88 97 SER A C 1
ATOM 719 O O . SER A 1 97 ? 1.654 -10.979 -7.830 1.00 94.88 97 SER A O 1
ATOM 721 N N . TRP A 1 98 ? 2.598 -9.943 -9.574 1.00 95.69 98 TRP A N 1
ATOM 722 C CA . TRP A 1 98 ? 2.117 -8.608 -9.205 1.00 95.69 98 TRP A CA 1
ATOM 723 C C . TRP A 1 98 ? 0.668 -8.361 -9.623 1.00 95.69 98 TRP A C 1
ATOM 725 O O . TRP A 1 98 ? -0.069 -7.712 -8.879 1.00 95.69 98 TRP A O 1
ATOM 735 N N . TRP A 1 99 ? 0.229 -8.903 -10.760 1.00 97.44 99 TRP A N 1
ATOM 736 C CA . TRP A 1 99 ? -1.183 -8.871 -11.141 1.00 97.44 99 TRP A CA 1
ATOM 737 C C . TRP A 1 99 ? -2.065 -9.647 -10.160 1.00 97.44 99 TRP A C 1
ATOM 739 O O . TRP A 1 99 ? -3.135 -9.152 -9.817 1.00 97.44 99 TRP A O 1
ATOM 749 N N . GLU A 1 100 ? -1.594 -10.759 -9.590 1.00 97.56 100 GLU A N 1
ATOM 750 C CA . GLU A 1 100 ? -2.310 -11.430 -8.494 1.00 97.56 100 GLU A CA 1
ATOM 751 C C . GLU A 1 100 ? -2.506 -10.511 -7.276 1.00 97.56 100 GLU A C 1
ATOM 753 O O . GLU A 1 100 ? -3.555 -10.531 -6.632 1.00 97.56 100 GLU A O 1
ATOM 758 N N . VAL A 1 101 ? -1.514 -9.678 -6.937 1.00 97.06 101 VAL A N 1
ATOM 759 C CA . VAL A 1 101 ? -1.661 -8.685 -5.857 1.00 97.06 101 VAL A CA 1
ATOM 760 C C . VAL A 1 101 ? -2.708 -7.635 -6.228 1.00 97.06 101 VAL A C 1
ATOM 762 O O . VAL A 1 101 ? -3.516 -7.259 -5.378 1.00 97.06 101 VAL A O 1
ATOM 765 N N . VAL A 1 102 ? -2.752 -7.195 -7.491 1.00 97.75 102 VAL A N 1
ATOM 766 C CA . VAL A 1 102 ? -3.817 -6.304 -7.982 1.00 97.75 102 VAL A CA 1
ATOM 767 C C . VAL A 1 102 ? -5.188 -6.963 -7.816 1.00 97.75 102 VAL A C 1
ATOM 769 O O . VAL A 1 102 ? -6.090 -6.335 -7.268 1.00 97.75 102 VAL A O 1
ATOM 772 N N . GLU A 1 103 ? -5.350 -8.228 -8.203 1.00 98.19 103 GLU A N 1
ATOM 773 C CA . GLU A 1 103 ? -6.610 -8.966 -8.041 1.00 98.19 103 GLU A CA 1
ATOM 774 C C . GLU A 1 103 ? -7.030 -9.089 -6.569 1.00 98.19 103 GLU A C 1
ATOM 776 O O . GLU A 1 103 ? -8.193 -8.846 -6.229 1.00 98.19 103 GLU A O 1
ATOM 781 N N . ARG A 1 104 ? -6.085 -9.391 -5.667 1.00 98.00 104 ARG A N 1
ATOM 782 C CA . ARG A 1 104 ? -6.342 -9.418 -4.217 1.00 98.00 104 ARG A CA 1
ATOM 783 C C . ARG A 1 104 ? -6.792 -8.048 -3.700 1.00 98.00 104 ARG A C 1
ATOM 785 O O . ARG A 1 104 ? -7.740 -7.979 -2.918 1.00 98.00 104 ARG A O 1
ATOM 792 N N . LEU A 1 105 ? -6.175 -6.960 -4.165 1.00 97.69 105 LEU A N 1
ATOM 793 C CA . LEU A 1 105 ? -6.565 -5.590 -3.811 1.00 97.69 105 LEU A CA 1
ATOM 794 C C . LEU A 1 105 ? -7.970 -5.226 -4.314 1.00 97.69 105 LEU A C 1
ATOM 796 O O . LEU A 1 105 ? -8.733 -4.604 -3.575 1.00 97.69 105 LEU A O 1
ATOM 800 N N . GLU A 1 106 ? -8.338 -5.613 -5.538 1.00 97.69 106 GLU A N 1
ATOM 801 C CA . GLU A 1 106 ? -9.693 -5.375 -6.062 1.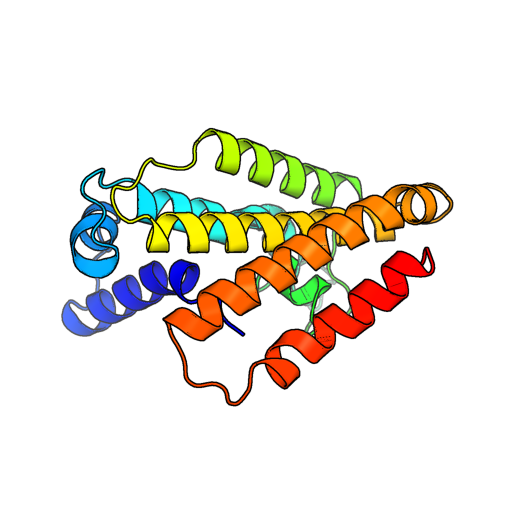00 97.69 106 GLU A CA 1
ATOM 802 C C . GLU A 1 106 ? -10.744 -6.201 -5.300 1.00 97.69 106 GLU A C 1
ATOM 804 O O . GLU A 1 106 ? -11.804 -5.683 -4.939 1.00 97.69 106 GLU A O 1
ATOM 809 N N . SER A 1 107 ? -10.428 -7.455 -4.958 1.00 97.62 107 SER A N 1
ATOM 810 C CA . SER A 1 107 ? -11.272 -8.290 -4.091 1.00 97.62 107 SER A CA 1
ATOM 811 C C . SER A 1 107 ? -11.470 -7.658 -2.707 1.00 97.62 107 SER A C 1
ATOM 813 O O . SER A 1 107 ? -12.597 -7.575 -2.207 1.00 97.62 107 SER A O 1
ATOM 815 N N . LEU A 1 108 ? -10.396 -7.138 -2.098 1.00 97.00 108 LEU A N 1
ATOM 816 C CA . LEU A 1 108 ? -10.463 -6.423 -0.821 1.00 97.00 108 LEU A CA 1
ATOM 817 C C . LEU A 1 108 ? -11.295 -5.146 -0.910 1.00 97.00 108 LEU A C 1
ATOM 819 O O . LEU A 1 108 ? -12.079 -4.874 0.001 1.00 97.00 108 LEU A O 1
ATOM 823 N N . ARG A 1 109 ? -11.172 -4.383 -2.001 1.00 96.94 109 ARG A N 1
ATOM 824 C CA . ARG A 1 109 ? -12.002 -3.198 -2.250 1.00 96.94 109 ARG A CA 1
ATOM 825 C C . ARG A 1 109 ? -13.484 -3.557 -2.305 1.00 96.94 109 ARG A C 1
ATOM 827 O O . ARG A 1 109 ? -14.290 -2.872 -1.676 1.00 96.94 109 ARG A O 1
ATOM 834 N N . GLY A 1 110 ? -13.841 -4.634 -3.009 1.00 96.81 110 GLY A N 1
ATOM 835 C CA . GLY A 1 110 ? -15.225 -5.106 -3.125 1.00 96.81 110 GLY A CA 1
ATOM 836 C C . GLY A 1 110 ? -15.860 -5.497 -1.786 1.00 96.81 110 GLY A C 1
ATOM 837 O O . GLY A 1 110 ? -17.074 -5.381 -1.622 1.00 96.81 110 GLY A O 1
ATOM 838 N N . ARG A 1 111 ? -15.042 -5.904 -0.808 1.00 96.19 111 ARG A N 1
ATOM 839 C CA . ARG A 1 111 ? -15.473 -6.297 0.544 1.00 96.19 111 ARG A CA 1
ATOM 840 C C . ARG A 1 111 ? -15.156 -5.260 1.625 1.00 96.19 111 ARG A C 1
ATOM 842 O O . ARG A 1 111 ? -15.274 -5.575 2.807 1.00 96.19 111 ARG A O 1
ATOM 849 N N . MET A 1 112 ? -14.755 -4.041 1.256 1.00 95.56 112 MET A N 1
ATOM 850 C CA . MET A 1 112 ? -14.400 -3.008 2.231 1.00 95.56 112 MET A CA 1
ATOM 851 C C . MET A 1 112 ? -15.581 -2.724 3.178 1.00 95.56 112 MET A C 1
ATOM 853 O O . MET A 1 112 ? -16.663 -2.349 2.701 1.00 95.56 112 MET A O 1
ATOM 857 N N . PRO A 1 113 ? -15.395 -2.852 4.508 1.00 93.44 113 PRO A N 1
ATOM 858 C CA . PRO A 1 113 ? -16.464 -2.642 5.469 1.00 93.44 113 PRO A CA 1
ATOM 859 C C . PRO A 1 113 ? -17.099 -1.256 5.348 1.00 93.44 113 PRO A C 1
ATOM 861 O O . PRO A 1 113 ? -16.456 -0.247 5.027 1.00 93.44 113 PRO A O 1
ATOM 864 N N . ARG A 1 114 ? -18.401 -1.192 5.630 1.00 90.62 114 ARG A N 1
ATOM 865 C CA . ARG A 1 114 ? -19.059 0.094 5.873 1.00 90.62 114 ARG A CA 1
ATOM 866 C C . ARG A 1 114 ? -18.541 0.655 7.193 1.00 90.62 114 ARG A C 1
ATOM 868 O O . ARG A 1 114 ? -18.209 -0.090 8.103 1.00 90.62 114 ARG A O 1
ATOM 875 N N . SER A 1 115 ? -18.465 1.974 7.277 1.00 87.38 115 SER A N 1
ATOM 876 C CA . SER A 1 115 ? -18.027 2.672 8.478 1.00 87.38 115 SER A CA 1
ATOM 877 C C . SER A 1 115 ? -18.821 3.962 8.588 1.00 87.38 115 SER A C 1
ATOM 879 O O . SER A 1 115 ? -18.869 4.735 7.629 1.00 87.38 115 SER A O 1
ATOM 881 N N . ASP A 1 116 ? -19.396 4.209 9.762 1.00 86.44 116 ASP A N 1
ATOM 882 C CA . ASP A 1 116 ? -20.056 5.481 10.089 1.00 86.44 116 ASP A CA 1
ATOM 883 C C . ASP A 1 116 ? -19.036 6.633 10.160 1.00 86.44 116 ASP A C 1
ATOM 885 O O . ASP A 1 116 ? -19.376 7.814 10.076 1.00 86.44 116 ASP A O 1
ATOM 889 N N . ARG A 1 117 ? -17.749 6.288 10.282 1.00 87.38 117 ARG A N 1
ATOM 890 C CA . ARG A 1 117 ? -16.622 7.212 10.227 1.00 87.38 117 ARG A CA 1
ATOM 891 C C . ARG A 1 117 ? -16.164 7.427 8.791 1.00 87.38 117 ARG A C 1
ATOM 893 O O . ARG A 1 117 ? -15.386 6.637 8.244 1.00 87.38 117 ARG A O 1
ATOM 900 N N . ALA A 1 118 ? -16.612 8.534 8.204 1.00 87.81 118 ALA A N 1
ATOM 901 C CA . ALA A 1 118 ? -16.221 8.951 6.858 1.00 87.81 118 ALA A CA 1
ATOM 902 C C . ALA A 1 118 ? -14.702 9.173 6.714 1.00 87.81 118 ALA A C 1
ATOM 904 O O . ALA A 1 118 ? -14.139 8.938 5.647 1.00 87.81 118 ALA A O 1
ATOM 905 N N . ASP A 1 119 ? -14.023 9.604 7.780 1.00 88.94 119 ASP A N 1
ATOM 906 C CA . ASP A 1 119 ? -12.574 9.808 7.805 1.00 88.94 119 ASP A CA 1
ATOM 907 C C . ASP A 1 119 ? -11.787 8.491 7.777 1.00 88.94 119 ASP A C 1
ATOM 909 O O . ASP A 1 119 ? -10.780 8.402 7.075 1.00 88.94 119 ASP A O 1
ATOM 913 N N . LEU A 1 120 ? -12.253 7.464 8.495 1.00 89.94 120 LEU A N 1
ATOM 914 C CA . LEU A 1 120 ? -11.654 6.127 8.478 1.00 89.94 120 LEU A CA 1
ATOM 915 C C . LEU A 1 120 ? -11.778 5.497 7.088 1.00 89.94 120 LEU A C 1
ATOM 917 O O . LEU A 1 120 ? -10.795 5.008 6.531 1.00 89.94 120 LEU A O 1
ATOM 921 N N . ARG A 1 121 ? -12.974 5.581 6.494 1.00 91.62 121 ARG A N 1
ATOM 922 C CA . ARG A 1 121 ? -13.223 5.073 5.143 1.00 91.62 121 ARG A CA 1
ATOM 923 C C . ARG A 1 121 ? -12.359 5.782 4.100 1.00 91.62 121 ARG A C 1
ATOM 925 O O . ARG A 1 121 ? -11.717 5.117 3.297 1.00 91.62 121 ARG A O 1
ATOM 932 N N . ALA A 1 122 ? -12.283 7.112 4.145 1.00 92.25 122 ALA A N 1
ATOM 933 C CA . ALA A 1 122 ? -11.470 7.880 3.203 1.00 92.25 122 ALA A CA 1
ATOM 934 C C . ALA A 1 122 ? -9.971 7.537 3.296 1.00 92.25 122 ALA A C 1
ATOM 936 O O . ALA A 1 122 ? -9.282 7.508 2.275 1.00 92.25 122 ALA A O 1
ATOM 937 N N . GLN A 1 123 ? -9.463 7.269 4.504 1.00 92.19 123 GLN A N 1
ATOM 938 C CA . GLN A 1 123 ? -8.086 6.808 4.697 1.00 92.19 123 GLN A CA 1
ATOM 939 C C . GLN A 1 123 ? -7.880 5.394 4.141 1.00 92.19 123 GLN 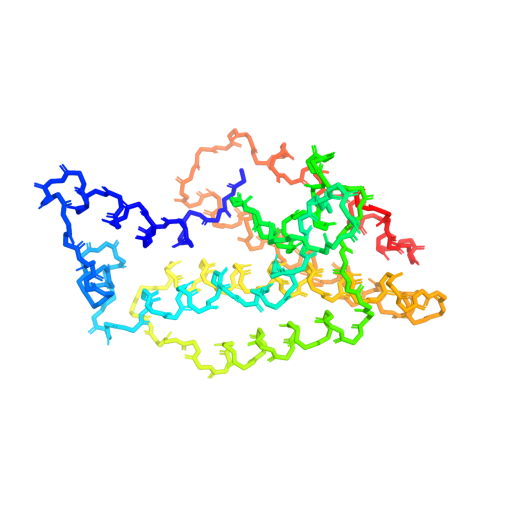A C 1
ATOM 941 O O . GLN A 1 123 ? -6.885 5.156 3.465 1.00 92.19 123 GLN A O 1
ATOM 946 N N . ALA A 1 124 ? -8.823 4.473 4.357 1.00 93.19 124 ALA A N 1
ATOM 947 C CA . ALA A 1 124 ? -8.760 3.117 3.806 1.00 93.19 124 ALA A CA 1
ATOM 948 C C . ALA A 1 124 ? -8.777 3.101 2.276 1.00 93.19 124 ALA A C 1
ATOM 950 O O . ALA A 1 124 ? -7.954 2.430 1.657 1.00 93.19 124 ALA A O 1
ATOM 951 N N . GLU A 1 125 ? -9.654 3.900 1.670 1.00 94.44 125 GLU A N 1
ATOM 952 C CA . GLU A 1 125 ? -9.714 4.081 0.220 1.00 94.44 125 GLU A CA 1
ATOM 953 C C . GLU A 1 125 ? -8.401 4.662 -0.325 1.00 94.44 125 GLU A C 1
ATOM 955 O O . GLU A 1 125 ? -7.903 4.196 -1.346 1.00 94.44 125 GLU A O 1
ATOM 960 N N . LEU A 1 126 ? -7.802 5.648 0.356 1.00 94.38 126 LEU A N 1
ATOM 961 C CA . LEU A 1 126 ? -6.497 6.191 -0.040 1.00 94.38 126 LEU A CA 1
ATOM 962 C C . LEU A 1 126 ? -5.382 5.134 0.043 1.00 94.38 126 LEU A C 1
ATOM 964 O O . LEU A 1 126 ? -4.541 5.062 -0.855 1.00 94.38 126 LEU A O 1
ATOM 968 N N . THR A 1 127 ? -5.360 4.325 1.103 1.00 94.12 127 THR A N 1
ATOM 969 C CA . THR A 1 127 ? -4.379 3.244 1.268 1.00 94.12 127 THR A CA 1
ATOM 970 C C . THR A 1 127 ? -4.530 2.196 0.170 1.00 94.12 127 THR A C 1
ATOM 972 O O . THR A 1 127 ? -3.534 1.846 -0.460 1.00 94.12 127 THR A O 1
ATOM 975 N N . LEU A 1 128 ? -5.759 1.749 -0.107 1.00 95.19 128 LEU A N 1
ATOM 976 C CA . LEU A 1 128 ? -6.062 0.828 -1.204 1.00 95.19 128 LEU A CA 1
ATOM 977 C C . LEU A 1 128 ? -5.602 1.378 -2.553 1.00 95.19 128 LEU A C 1
ATOM 979 O O . LEU A 1 128 ? -4.935 0.667 -3.296 1.00 95.19 128 LEU A O 1
ATOM 983 N N . ASP A 1 129 ? -5.942 2.629 -2.873 1.00 95.81 129 ASP A N 1
ATOM 984 C CA . ASP A 1 129 ? -5.550 3.255 -4.140 1.00 95.81 129 ASP A CA 1
ATOM 985 C C . ASP A 1 129 ? -4.020 3.330 -4.252 1.00 95.81 129 ASP A C 1
ATOM 987 O O . ASP A 1 129 ? -3.460 3.014 -5.299 1.00 95.81 129 ASP A O 1
ATOM 991 N N . THR A 1 130 ? -3.332 3.665 -3.156 1.00 95.00 130 THR A N 1
ATOM 992 C CA . THR A 1 130 ? -1.861 3.709 -3.107 1.00 95.00 130 THR A CA 1
ATOM 993 C C . THR A 1 130 ? -1.244 2.325 -3.329 1.00 95.00 130 THR A C 1
ATOM 995 O O . THR A 1 130 ? -0.314 2.191 -4.123 1.00 95.00 130 THR A O 1
ATOM 998 N N . ALA A 1 131 ? -1.766 1.288 -2.667 1.00 95.56 131 ALA A N 1
ATOM 999 C CA . ALA A 1 131 ? -1.310 -0.090 -2.845 1.00 95.56 131 ALA A CA 1
ATOM 1000 C C . ALA A 1 131 ? -1.580 -0.596 -4.271 1.00 95.56 131 ALA A C 1
ATOM 1002 O O . ALA A 1 131 ? -0.723 -1.224 -4.886 1.00 95.56 131 ALA A O 1
ATOM 1003 N N . ASN A 1 132 ? -2.747 -0.270 -4.828 1.00 96.44 132 ASN A N 1
ATOM 1004 C CA . ASN A 1 132 ? -3.144 -0.654 -6.178 1.00 96.44 132 ASN A CA 1
ATOM 1005 C C . ASN A 1 132 ? -2.263 0.016 -7.236 1.00 96.44 132 ASN A C 1
ATOM 1007 O O . ASN A 1 132 ? -1.772 -0.657 -8.141 1.00 96.44 132 ASN A O 1
ATOM 1011 N N . PHE A 1 133 ? -1.981 1.310 -7.071 1.00 96.00 133 PHE A N 1
ATOM 1012 C CA . PHE A 1 133 ? -1.018 2.024 -7.899 1.00 96.00 133 PHE A CA 1
ATOM 1013 C C . PHE A 1 133 ? 0.367 1.359 -7.851 1.00 96.00 133 PHE A C 1
ATOM 1015 O O . PHE A 1 133 ? 0.944 1.082 -8.904 1.00 96.00 133 PHE A O 1
ATOM 1022 N N . ALA A 1 134 ? 0.878 1.056 -6.651 1.00 94.75 134 ALA A N 1
ATOM 1023 C CA . ALA A 1 134 ? 2.179 0.409 -6.480 1.00 94.75 134 ALA A CA 1
ATOM 1024 C C . ALA A 1 134 ? 2.231 -0.963 -7.176 1.00 94.75 134 ALA A C 1
ATOM 1026 O O . ALA A 1 134 ? 3.146 -1.214 -7.959 1.00 94.75 134 ALA A O 1
ATOM 1027 N N . ALA A 1 135 ? 1.217 -1.809 -6.969 1.00 96.00 135 ALA A N 1
ATOM 1028 C CA . ALA A 1 135 ? 1.134 -3.138 -7.574 1.00 96.00 135 ALA A CA 1
ATOM 1029 C C . ALA A 1 135 ? 1.042 -3.083 -9.109 1.00 96.00 135 ALA A C 1
ATOM 1031 O O . ALA A 1 135 ? 1.792 -3.772 -9.800 1.00 96.00 135 ALA A O 1
ATOM 1032 N N . ARG A 1 136 ? 0.175 -2.220 -9.662 1.00 96.31 136 ARG A N 1
ATOM 1033 C CA . ARG A 1 136 ? 0.029 -2.050 -11.119 1.00 96.31 136 ARG A CA 1
ATOM 1034 C C . ARG A 1 136 ? 1.310 -1.528 -11.754 1.00 96.31 136 ARG A C 1
ATOM 1036 O O . ARG A 1 136 ? 1.744 -2.059 -12.773 1.00 96.31 136 ARG A O 1
ATOM 1043 N N . ARG A 1 137 ? 1.942 -0.514 -11.150 1.00 94.56 137 ARG A N 1
ATOM 1044 C CA . ARG A 1 137 ? 3.242 -0.002 -11.607 1.00 94.56 137 ARG A CA 1
ATOM 1045 C C . ARG A 1 137 ? 4.281 -1.122 -11.621 1.00 94.56 137 ARG A C 1
ATOM 1047 O O . ARG A 1 137 ? 4.991 -1.268 -12.614 1.00 94.56 137 ARG A O 1
ATOM 1054 N N . ALA A 1 138 ? 4.370 -1.900 -10.545 1.00 93.75 138 ALA A N 1
ATOM 1055 C CA . ALA A 1 138 ? 5.319 -2.998 -10.418 1.00 93.75 138 ALA A CA 1
ATOM 1056 C C . ALA A 1 138 ? 5.101 -4.089 -11.484 1.00 93.75 138 ALA A C 1
ATOM 1058 O O . ALA A 1 138 ? 6.081 -4.548 -12.077 1.00 93.75 138 ALA A O 1
ATOM 1059 N N . ALA A 1 139 ? 3.845 -4.455 -11.766 1.00 95.12 139 ALA A N 1
ATOM 1060 C CA . ALA A 1 139 ? 3.482 -5.410 -12.815 1.00 95.12 139 ALA A CA 1
ATOM 1061 C C . ALA A 1 139 ? 3.867 -4.894 -14.211 1.00 95.12 139 ALA A C 1
ATOM 1063 O O . ALA A 1 139 ? 4.655 -5.521 -14.916 1.00 95.12 139 ALA A O 1
ATOM 1064 N N . LEU A 1 140 ? 3.402 -3.695 -14.572 1.00 94.56 140 LEU A N 1
ATOM 1065 C CA . LEU A 1 140 ? 3.625 -3.088 -15.889 1.00 94.56 140 LEU A CA 1
ATOM 1066 C C . LEU A 1 140 ? 5.109 -2.848 -16.185 1.00 94.56 140 LEU A C 1
ATOM 1068 O O . LEU A 1 140 ? 5.560 -3.027 -17.313 1.00 94.56 140 LEU A O 1
ATOM 1072 N N . ARG A 1 141 ? 5.902 -2.477 -15.175 1.00 91.75 141 ARG A N 1
ATOM 1073 C CA . ARG A 1 141 ? 7.359 -2.343 -15.324 1.00 91.75 141 ARG A CA 1
ATOM 1074 C C . ARG A 1 141 ? 8.042 -3.658 -15.683 1.00 91.75 141 ARG A C 1
ATOM 1076 O O . ARG A 1 141 ? 9.047 -3.632 -16.386 1.00 91.75 141 ARG A O 1
ATOM 1083 N N . ARG A 1 142 ? 7.522 -4.779 -15.179 1.00 91.75 142 ARG A N 1
ATOM 1084 C CA . ARG A 1 142 ? 8.049 -6.124 -15.444 1.00 91.75 142 ARG A CA 1
ATOM 1085 C C . ARG A 1 142 ? 7.597 -6.658 -16.799 1.00 91.75 142 ARG A C 1
ATOM 1087 O O . ARG A 1 142 ? 8.366 -7.368 -17.432 1.00 91.75 142 ARG A O 1
ATOM 1094 N N . GLU A 1 143 ? 6.404 -6.285 -17.262 1.00 92.56 143 GLU A N 1
ATOM 1095 C CA . GLU A 1 143 ? 5.980 -6.535 -18.650 1.00 92.56 143 GLU A CA 1
ATOM 1096 C C . GLU A 1 143 ? 6.825 -5.733 -19.645 1.00 92.56 143 GLU A C 1
ATOM 1098 O O . GLU A 1 143 ? 7.239 -6.245 -20.684 1.00 92.56 143 GLU A O 1
ATOM 1103 N N . GLY A 1 144 ? 7.115 -4.475 -19.302 1.00 88.50 144 GLY A N 1
ATOM 1104 C CA . GLY A 1 144 ? 7.925 -3.576 -20.109 1.00 88.50 144 GLY A CA 1
ATOM 1105 C C . GLY A 1 144 ? 7.273 -3.184 -21.439 1.00 88.50 144 GLY A C 1
ATOM 1106 O O . GLY A 1 144 ? 6.075 -3.357 -21.674 1.00 88.50 144 GLY A O 1
ATOM 1107 N N . GLY A 1 145 ? 8.088 -2.592 -22.315 1.00 88.50 145 GLY A N 1
ATOM 1108 C CA . GLY A 1 145 ? 7.710 -2.270 -23.691 1.00 88.50 145 GLY A CA 1
ATOM 1109 C C . GLY A 1 145 ? 6.462 -1.389 -23.826 1.00 88.50 145 GLY A C 1
ATOM 1110 O O . GLY A 1 145 ? 6.252 -0.429 -23.079 1.00 88.50 145 GLY A O 1
ATOM 1111 N N . ASP A 1 146 ? 5.637 -1.715 -24.819 1.00 90.81 146 ASP A N 1
ATOM 1112 C CA . ASP A 1 146 ? 4.440 -0.947 -25.165 1.00 90.81 146 ASP A CA 1
ATOM 1113 C C . ASP A 1 146 ? 3.331 -1.035 -24.112 1.00 90.81 146 ASP A C 1
ATOM 1115 O O . ASP A 1 146 ? 2.539 -0.099 -24.002 1.00 90.81 146 ASP A O 1
ATOM 1119 N N . ALA A 1 147 ? 3.261 -2.121 -23.334 1.00 88.88 147 ALA A N 1
ATOM 1120 C CA . ALA A 1 147 ? 2.247 -2.286 -22.292 1.00 88.88 147 ALA A CA 1
ATOM 1121 C C . ALA A 1 147 ? 2.392 -1.199 -21.216 1.00 88.88 147 ALA A C 1
ATOM 1123 O O . ALA A 1 147 ? 1.441 -0.463 -20.937 1.00 88.88 147 ALA A O 1
ATOM 1124 N N . ALA A 1 148 ? 3.615 -1.013 -20.709 1.00 90.31 148 ALA A N 1
ATOM 1125 C CA . ALA A 1 148 ? 3.943 0.045 -19.759 1.00 90.31 148 ALA A CA 1
ATOM 1126 C C . ALA A 1 148 ? 3.617 1.441 -20.313 1.00 90.31 148 ALA A C 1
ATOM 1128 O O . ALA A 1 148 ? 2.983 2.246 -19.630 1.00 90.31 148 ALA A O 1
ATOM 1129 N N . ARG A 1 149 ? 3.996 1.716 -21.569 1.00 91.31 149 ARG A N 1
ATOM 1130 C CA . ARG A 1 149 ? 3.762 3.020 -22.210 1.00 91.31 149 ARG A CA 1
ATOM 1131 C C . ARG A 1 149 ? 2.272 3.317 -22.393 1.00 91.31 149 ARG A C 1
ATOM 1133 O O . ARG A 1 149 ? 1.842 4.435 -22.130 1.00 91.31 149 ARG A O 1
ATOM 1140 N N . LYS A 1 150 ? 1.483 2.325 -22.820 1.00 93.56 150 LYS A N 1
ATOM 1141 C CA . LYS A 1 150 ? 0.030 2.461 -23.021 1.00 93.56 150 LYS A CA 1
ATOM 1142 C C . LYS A 1 150 ? -0.724 2.658 -21.705 1.00 93.56 150 LYS A C 1
ATOM 1144 O O . LYS A 1 150 ? -1.715 3.380 -21.687 1.00 93.56 150 LYS A O 1
ATOM 1149 N N . ALA A 1 151 ? -0.263 2.042 -20.618 1.00 93.94 151 ALA A N 1
ATOM 1150 C CA . ALA A 1 151 ? -0.900 2.139 -19.305 1.00 93.94 151 ALA A CA 1
ATOM 1151 C C . ALA A 1 151 ? -0.458 3.363 -18.479 1.00 93.94 151 ALA A C 1
ATOM 1153 O O . ALA A 1 151 ? -1.137 3.733 -17.519 1.00 93.94 151 ALA A O 1
ATOM 1154 N N . ALA A 1 152 ? 0.659 4.005 -18.839 1.00 92.94 152 ALA A N 1
ATOM 1155 C CA . ALA A 1 152 ? 1.226 5.124 -18.089 1.00 92.94 152 ALA A CA 1
ATOM 1156 C C . ALA A 1 152 ? 0.265 6.320 -17.888 1.00 92.94 152 ALA A C 1
ATOM 1158 O O . ALA A 1 152 ? 0.227 6.829 -16.766 1.00 92.94 152 ALA A O 1
ATOM 1159 N N . PRO A 1 153 ? -0.568 6.737 -18.870 1.00 94.12 153 PRO A N 1
ATOM 1160 C CA . PRO A 1 153 ? -1.558 7.795 -18.650 1.00 94.12 153 PRO A CA 1
ATOM 1161 C C . PRO A 1 153 ? -2.581 7.445 -17.561 1.00 94.12 153 PRO A C 1
ATOM 1163 O O . PRO A 1 153 ? -2.803 8.234 -16.650 1.00 94.12 153 PRO A O 1
ATOM 1166 N N . ALA A 1 154 ? -3.127 6.225 -17.575 1.00 94.88 154 ALA A N 1
ATOM 1167 C CA . ALA A 1 154 ? -4.086 5.787 -16.558 1.00 94.88 154 ALA A CA 1
ATOM 1168 C C . ALA A 1 154 ? -3.452 5.706 -15.155 1.00 94.88 154 ALA A C 1
ATOM 1170 O O . ALA A 1 154 ? -4.094 6.019 -14.152 1.00 94.88 154 ALA A O 1
ATOM 1171 N N . LEU A 1 155 ? -2.174 5.315 -15.072 1.00 95.94 155 LEU A N 1
ATOM 1172 C CA . LEU A 1 155 ? -1.415 5.367 -13.820 1.00 95.94 155 LEU A CA 1
ATOM 1173 C C . LEU A 1 155 ? -1.170 6.804 -13.345 1.00 95.94 155 LEU A C 1
ATOM 1175 O O . LEU A 1 155 ? -1.207 7.046 -12.138 1.00 95.94 155 LEU A O 1
ATOM 1179 N N . ALA A 1 156 ? -0.926 7.745 -14.261 1.00 96.50 156 ALA A N 1
ATOM 1180 C CA . ALA A 1 156 ? -0.779 9.159 -13.930 1.00 96.50 156 ALA A CA 1
ATOM 1181 C C . ALA A 1 156 ? -2.075 9.727 -13.332 1.00 96.50 156 ALA A C 1
ATOM 1183 O O . ALA A 1 156 ? -2.024 10.346 -12.270 1.00 96.50 156 ALA A O 1
ATOM 1184 N N . ASP A 1 157 ? -3.226 9.443 -13.945 1.00 96.94 157 ASP A N 1
ATOM 1185 C CA . ASP A 1 157 ? -4.537 9.890 -13.454 1.00 96.94 157 ASP A CA 1
ATOM 1186 C C . ASP A 1 157 ? -4.840 9.331 -12.054 1.00 96.94 157 ASP A C 1
ATOM 1188 O O . ASP A 1 157 ? -5.283 10.051 -11.150 1.00 96.94 157 ASP A O 1
ATOM 1192 N N . LEU A 1 158 ? -4.545 8.043 -11.835 1.00 96.44 158 LEU A N 1
ATOM 1193 C CA . LEU A 1 158 ? -4.686 7.413 -10.523 1.00 96.44 158 LEU A CA 1
ATOM 1194 C C . LEU A 1 158 ? -3.775 8.079 -9.481 1.00 96.44 158 LEU A C 1
ATOM 1196 O O . LEU A 1 158 ? -4.231 8.403 -8.382 1.00 96.44 158 LEU A O 1
ATOM 1200 N N . LEU A 1 159 ? -2.503 8.316 -9.815 1.00 96.62 159 LEU A N 1
ATOM 1201 C CA . LEU A 1 159 ? -1.550 8.947 -8.904 1.00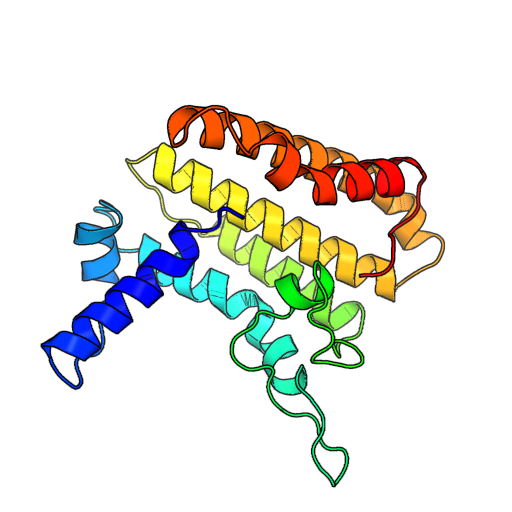 96.62 159 LEU A CA 1
ATOM 1202 C C . LEU A 1 159 ? -1.944 10.390 -8.569 1.00 96.62 159 LEU A C 1
ATOM 1204 O O . LEU A 1 159 ? -1.882 10.791 -7.407 1.00 96.62 159 LEU A O 1
ATOM 1208 N N . GLU A 1 160 ? -2.417 11.156 -9.547 1.00 97.12 160 GLU A N 1
ATOM 1209 C CA . GLU A 1 160 ? -2.912 12.516 -9.336 1.00 97.12 160 GLU A CA 1
ATOM 1210 C C . GLU A 1 160 ? -4.135 12.541 -8.402 1.00 97.12 160 GLU A C 1
ATOM 1212 O O . GLU A 1 160 ? -4.208 13.370 -7.484 1.00 97.12 160 GLU A O 1
ATOM 1217 N N . SER A 1 161 ? -5.054 11.583 -8.556 1.00 96.81 161 SER A N 1
ATOM 1218 C CA . SER A 1 161 ? -6.188 11.387 -7.643 1.00 96.81 161 SER A CA 1
ATOM 1219 C C . SER A 1 161 ? -5.730 11.045 -6.217 1.00 96.81 161 SER A C 1
ATOM 1221 O O . SER A 1 161 ? -6.198 11.659 -5.248 1.00 96.81 161 SER A O 1
ATOM 1223 N N . ILE A 1 162 ? -4.756 10.136 -6.073 1.00 95.75 162 ILE A N 1
ATOM 1224 C CA . ILE A 1 162 ? -4.140 9.768 -4.785 1.00 95.75 162 ILE A CA 1
ATOM 1225 C C . ILE A 1 162 ? -3.524 10.997 -4.116 1.00 95.75 162 ILE A C 1
ATOM 1227 O O . ILE A 1 162 ? -3.822 11.285 -2.953 1.00 95.75 162 ILE A O 1
ATOM 1231 N N . MET A 1 163 ? -2.699 11.756 -4.842 1.00 95.06 163 MET A N 1
ATOM 1232 C CA . MET A 1 163 ? -2.046 12.960 -4.326 1.00 95.06 163 MET A CA 1
ATOM 1233 C C . MET A 1 163 ? -3.077 14.008 -3.897 1.00 95.06 163 MET A C 1
ATOM 1235 O O . MET A 1 163 ? -2.967 14.579 -2.811 1.00 95.06 163 MET A O 1
ATOM 1239 N N . THR A 1 164 ? -4.118 14.228 -4.701 1.00 95.31 164 THR A N 1
ATOM 1240 C CA . THR A 1 164 ? -5.206 15.167 -4.391 1.00 95.31 164 THR A CA 1
ATOM 1241 C C . THR A 1 164 ? -5.946 14.775 -3.114 1.00 95.31 164 THR A C 1
ATOM 1243 O O . THR A 1 164 ? -6.147 15.605 -2.220 1.00 95.31 164 THR A O 1
ATOM 1246 N N . ARG A 1 165 ? -6.304 13.495 -2.969 1.00 94.00 165 ARG A N 1
ATOM 1247 C CA . ARG A 1 165 ? -6.986 12.999 -1.767 1.00 94.00 165 ARG A CA 1
ATOM 1248 C C . ARG A 1 165 ? -6.080 13.051 -0.539 1.00 94.00 165 ARG A C 1
ATOM 1250 O O . ARG A 1 165 ? -6.543 13.443 0.533 1.00 94.00 165 ARG A O 1
ATOM 1257 N N . ARG A 1 166 ? -4.790 12.737 -0.694 1.00 92.69 166 ARG A N 1
ATOM 1258 C CA . ARG A 1 166 ? -3.800 12.854 0.382 1.00 92.69 166 ARG A CA 1
ATOM 1259 C C . ARG A 1 166 ? -3.667 14.295 0.866 1.00 92.69 166 ARG A C 1
ATOM 1261 O O . ARG A 1 166 ? -3.731 14.506 2.070 1.00 92.69 166 ARG A O 1
ATOM 1268 N N . ARG A 1 167 ? -3.575 15.287 -0.030 1.00 92.62 167 ARG A N 1
ATOM 1269 C CA . ARG A 1 167 ? -3.570 16.718 0.348 1.00 92.62 167 ARG A CA 1
ATOM 1270 C C . ARG A 1 167 ? -4.801 17.079 1.179 1.00 92.62 167 ARG A C 1
ATOM 1272 O O . ARG A 1 167 ? -4.677 17.682 2.242 1.00 92.62 167 ARG A O 1
ATOM 1279 N N . ARG A 1 168 ? -5.988 16.654 0.734 1.00 91.75 168 ARG A N 1
ATOM 1280 C CA . ARG A 1 168 ? -7.247 16.900 1.454 1.00 91.75 168 ARG A CA 1
ATOM 1281 C C . ARG A 1 168 ? -7.253 16.281 2.854 1.00 91.75 168 ARG A C 1
ATOM 1283 O O . ARG A 1 168 ? -7.736 16.918 3.786 1.00 91.75 168 ARG A O 1
ATOM 1290 N N . LEU A 1 169 ? -6.761 15.051 3.004 1.00 90.25 169 LEU A N 1
ATOM 1291 C CA . LEU A 1 169 ? -6.676 14.382 4.306 1.00 90.25 169 LEU A CA 1
ATOM 1292 C C . LEU A 1 169 ? -5.595 15.005 5.198 1.00 90.25 169 LEU A C 1
ATOM 1294 O O . LEU A 1 169 ? -5.847 15.230 6.378 1.00 90.25 169 LEU A O 1
ATOM 1298 N N . TRP A 1 170 ? -4.445 15.381 4.636 1.00 89.38 170 TRP A N 1
ATOM 1299 C CA . TRP A 1 170 ? -3.366 16.045 5.368 1.00 89.38 170 TRP A CA 1
ATOM 1300 C C . TRP A 1 170 ? -3.848 17.325 6.045 1.00 89.38 170 TRP A C 1
ATOM 1302 O O . TRP A 1 170 ? -3.682 17.482 7.250 1.00 89.38 170 TRP A O 1
ATOM 1312 N N . LEU A 1 171 ? -4.511 18.206 5.289 1.00 88.88 171 LEU A N 1
ATOM 1313 C CA . LEU A 1 171 ? -5.012 19.489 5.792 1.00 88.88 171 LEU A CA 1
ATOM 1314 C C . LEU A 1 171 ? -6.076 19.344 6.891 1.00 88.88 171 LEU A C 1
ATOM 1316 O O . LEU A 1 171 ? -6.343 20.300 7.612 1.00 88.88 171 LEU A O 1
ATOM 1320 N N . ARG A 1 172 ? -6.692 18.163 7.026 1.00 86.88 172 ARG A N 1
ATOM 1321 C CA . ARG A 1 172 ? -7.642 17.866 8.108 1.00 86.88 172 ARG A CA 1
ATOM 1322 C C . ARG A 1 172 ? -6.962 17.399 9.388 1.00 86.88 172 ARG A C 1
ATOM 1324 O O . ARG A 1 172 ? -7.525 17.584 10.461 1.00 86.88 172 ARG A O 1
ATOM 1331 N N . SER A 1 173 ? -5.800 16.765 9.275 1.00 80.31 173 SER A N 1
ATOM 1332 C CA . SER A 1 173 ? -5.183 16.025 10.379 1.00 80.31 173 SER A CA 1
ATOM 1333 C C . SER A 1 173 ? -3.857 16.627 10.855 1.00 80.31 173 SER A C 1
ATOM 1335 O O . SER A 1 173 ? -3.430 16.332 11.968 1.00 80.31 173 SER A O 1
ATOM 1337 N N . TYR A 1 174 ? -3.207 17.476 10.052 1.00 82.50 174 TYR A N 1
ATOM 1338 C CA . TYR A 1 174 ? -1.861 17.991 10.313 1.00 82.50 174 TYR A CA 1
ATOM 1339 C C . TYR A 1 174 ? -1.742 19.472 9.946 1.00 82.50 174 TYR A C 1
ATOM 1341 O O . TYR A 1 174 ? -2.565 20.043 9.231 1.00 82.50 174 TYR A O 1
ATOM 1349 N N . ARG A 1 175 ? -0.682 20.108 10.452 1.00 80.56 175 ARG A N 1
ATOM 1350 C CA . ARG A 1 175 ? -0.334 21.497 10.120 1.00 80.56 175 ARG A CA 1
ATOM 1351 C C . ARG A 1 175 ? 0.241 21.576 8.696 1.00 80.56 175 ARG A C 1
ATOM 1353 O O . ARG A 1 175 ? 0.685 20.572 8.147 1.00 80.56 175 ARG A O 1
ATOM 1360 N N . MET A 1 176 ? 0.259 22.777 8.110 1.00 75.19 176 MET A N 1
ATOM 1361 C CA . MET A 1 176 ? 0.671 22.987 6.708 1.00 75.19 176 MET A CA 1
ATOM 1362 C C . MET A 1 176 ? 2.119 22.572 6.379 1.00 75.19 176 MET A C 1
ATOM 1364 O O . MET A 1 176 ? 2.422 22.332 5.217 1.00 75.19 176 MET A O 1
ATOM 1368 N N . GLY A 1 177 ? 3.018 22.465 7.362 1.00 82.56 177 GLY A N 1
ATOM 1369 C CA . GLY A 1 177 ? 4.411 22.075 7.116 1.00 82.56 177 GLY A CA 1
ATOM 1370 C C . GLY A 1 177 ? 4.570 20.599 6.724 1.00 82.56 177 GLY A C 1
ATOM 1371 O O . GLY A 1 177 ? 3.916 19.732 7.299 1.00 82.56 177 GLY A O 1
ATOM 1372 N N . GLY A 1 178 ? 5.467 20.315 5.773 1.00 84.25 178 GLY A N 1
ATOM 1373 C CA . GLY A 1 178 ? 5.886 18.952 5.402 1.00 84.25 178 GLY A CA 1
ATOM 1374 C C . GLY A 1 178 ? 5.040 18.252 4.331 1.00 84.25 178 GLY A C 1
ATOM 1375 O O . GLY A 1 178 ? 5.379 17.141 3.925 1.00 84.25 178 GLY A O 1
ATOM 1376 N N . LEU A 1 179 ? 3.966 18.881 3.836 1.00 87.19 179 LEU A N 1
ATOM 1377 C CA . LEU A 1 179 ? 3.134 18.302 2.775 1.00 87.19 179 LEU A CA 1
ATOM 1378 C C . LEU A 1 179 ? 3.896 18.172 1.449 1.00 87.19 179 LEU A C 1
ATOM 1380 O O . LEU A 1 179 ? 3.855 17.112 0.830 1.00 87.19 179 LEU A O 1
ATOM 1384 N N . ASP A 1 180 ? 4.613 19.218 1.038 1.00 88.06 180 ASP A N 1
ATOM 1385 C CA . ASP A 1 180 ? 5.351 19.215 -0.232 1.00 88.06 180 ASP A CA 1
ATOM 1386 C C . ASP A 1 180 ? 6.481 18.183 -0.230 1.00 88.06 180 ASP A C 1
ATOM 1388 O O . ASP A 1 180 ? 6.640 17.432 -1.189 1.00 88.06 180 ASP A O 1
ATOM 1392 N N . GLU A 1 181 ? 7.203 18.061 0.886 1.00 86.44 181 GLU A N 1
ATOM 1393 C CA . GLU A 1 181 ? 8.224 17.026 1.071 1.00 86.44 181 GLU A CA 1
ATOM 1394 C C . GLU A 1 181 ? 7.611 15.616 1.018 1.00 86.44 181 GLU A C 1
ATOM 1396 O O . GLU A 1 181 ? 8.121 14.731 0.331 1.00 86.44 181 GLU A O 1
ATOM 1401 N N . SER A 1 182 ? 6.459 15.424 1.668 1.00 82.44 182 SER A N 1
ATOM 1402 C CA . SER A 1 182 ? 5.711 14.159 1.673 1.00 82.44 182 SER A CA 1
ATOM 1403 C C . SER A 1 182 ? 5.177 13.755 0.291 1.00 82.44 182 SER A C 1
ATOM 1405 O O . SER A 1 182 ? 4.894 12.577 0.079 1.00 82.44 182 SER A O 1
ATOM 1407 N N . LEU A 1 183 ? 5.029 14.709 -0.636 1.00 90.50 183 LEU A N 1
ATOM 1408 C CA . LEU A 1 183 ? 4.573 14.485 -2.013 1.00 90.50 183 LEU A CA 1
ATOM 1409 C C . LEU A 1 183 ? 5.704 14.517 -3.046 1.00 90.50 183 LEU A C 1
ATOM 1411 O O . LEU A 1 183 ? 5.466 14.215 -4.213 1.00 90.50 183 LEU A O 1
ATOM 1415 N N . GLY A 1 184 ? 6.922 14.897 -2.654 1.00 90.69 184 GLY A N 1
ATOM 1416 C CA . GLY A 1 184 ? 8.020 15.137 -3.590 1.00 90.69 184 GLY A CA 1
ATOM 1417 C C . GLY A 1 184 ? 8.404 13.905 -4.413 1.00 90.69 184 GLY A C 1
ATOM 1418 O O . GLY A 1 184 ? 8.772 14.038 -5.579 1.00 90.69 184 GLY A O 1
ATOM 1419 N N . TYR A 1 185 ? 8.285 12.706 -3.836 1.00 90.31 185 TYR A N 1
ATOM 1420 C CA . TYR A 1 185 ? 8.505 11.456 -4.567 1.00 90.31 185 TYR A CA 1
ATOM 1421 C C . TYR A 1 185 ? 7.397 11.212 -5.602 1.00 90.31 185 TYR A C 1
ATOM 1423 O O . TYR A 1 185 ? 7.688 10.972 -6.773 1.00 90.31 185 TYR A O 1
ATOM 1431 N N . GLU A 1 186 ? 6.129 11.314 -5.199 1.00 92.12 186 GLU A N 1
ATOM 1432 C CA . GLU A 1 186 ? 4.986 11.094 -6.084 1.00 92.12 186 GLU A CA 1
ATOM 1433 C C . GLU A 1 186 ? 4.922 12.116 -7.221 1.00 92.12 186 GLU A C 1
ATOM 1435 O O . GLU A 1 186 ? 4.567 11.745 -8.333 1.00 92.12 186 GLU A O 1
ATOM 1440 N N . THR A 1 187 ? 5.327 13.368 -6.989 1.00 94.50 187 THR A N 1
ATOM 1441 C CA . THR A 1 187 ? 5.419 14.386 -8.048 1.00 94.50 187 THR A CA 1
ATOM 1442 C C . THR A 1 187 ? 6.368 13.944 -9.165 1.00 94.50 187 THR A C 1
ATOM 1444 O O . THR A 1 187 ? 5.985 13.958 -10.332 1.00 94.50 187 THR A O 1
ATOM 1447 N N . LYS A 1 188 ? 7.570 13.464 -8.819 1.00 93.69 188 LYS A N 1
ATOM 1448 C CA . LYS A 1 188 ? 8.540 12.954 -9.807 1.00 93.69 188 LYS A CA 1
ATOM 1449 C C . LYS A 1 188 ? 8.002 11.734 -10.551 1.00 93.69 188 LYS A C 1
ATOM 1451 O O . LYS A 1 188 ? 8.206 11.583 -11.753 1.00 93.69 188 LYS A O 1
ATOM 1456 N N . LEU A 1 189 ? 7.307 10.854 -9.832 1.00 92.88 189 LEU A N 1
ATOM 1457 C CA . LEU A 1 189 ? 6.714 9.662 -10.423 1.00 92.88 189 LEU A CA 1
ATOM 1458 C C . LEU A 1 189 ? 5.567 10.011 -11.384 1.00 92.88 189 LEU A C 1
ATOM 1460 O O . LEU A 1 189 ? 5.460 9.408 -12.448 1.00 92.88 189 LEU A O 1
ATOM 1464 N N . LEU A 1 190 ? 4.753 11.011 -11.044 1.00 95.38 190 LEU A N 1
ATOM 1465 C CA . LEU A 1 190 ? 3.685 11.529 -11.896 1.00 95.38 190 LEU A CA 1
ATOM 1466 C C . LEU A 1 190 ? 4.240 12.128 -13.191 1.00 95.38 190 LEU A C 1
ATOM 1468 O O . LEU A 1 190 ? 3.722 11.836 -14.268 1.00 95.38 190 LEU A O 1
ATOM 1472 N N . GLU A 1 191 ? 5.304 12.928 -13.099 1.00 95.69 191 GLU A N 1
ATOM 1473 C CA . GLU A 1 191 ? 6.001 13.485 -14.265 1.00 95.69 191 GLU A CA 1
ATOM 1474 C C . GLU A 1 191 ? 6.513 12.379 -15.195 1.00 95.69 191 GLU A C 1
ATOM 1476 O O . GLU A 1 191 ? 6.287 12.436 -16.405 1.00 95.69 191 GLU A O 1
ATOM 1481 N N . ALA A 1 192 ? 7.124 11.330 -14.637 1.00 92.62 192 ALA A N 1
ATOM 1482 C CA . ALA A 1 192 ? 7.600 10.194 -15.419 1.00 92.62 192 ALA A CA 1
ATOM 1483 C C . ALA A 1 192 ? 6.449 9.437 -16.110 1.00 92.62 192 ALA A C 1
ATOM 1485 O O . ALA A 1 192 ? 6.519 9.185 -17.316 1.00 92.62 192 ALA A O 1
ATOM 1486 N N . CYS A 1 193 ? 5.357 9.147 -15.390 1.00 92.62 193 CYS A N 1
ATOM 1487 C CA . CYS A 1 193 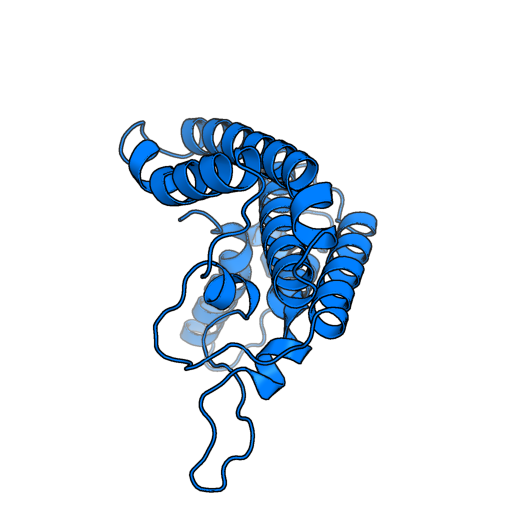? 4.178 8.496 -15.970 1.00 92.62 193 CYS A CA 1
ATOM 1488 C C . CYS A 1 193 ? 3.576 9.329 -17.114 1.00 92.62 193 CYS A C 1
ATOM 1490 O O . CYS A 1 193 ? 3.235 8.780 -18.161 1.00 92.62 193 CYS A O 1
ATOM 1492 N N . ARG A 1 194 ? 3.501 10.658 -16.963 1.00 93.81 194 ARG A N 1
ATOM 1493 C CA . ARG A 1 194 ? 3.036 11.569 -18.026 1.00 93.81 194 ARG A CA 1
ATOM 1494 C C . ARG A 1 194 ? 3.955 11.570 -19.248 1.00 93.81 194 ARG A C 1
ATOM 1496 O O . ARG A 1 194 ? 3.472 11.714 -20.366 1.00 93.81 194 ARG A O 1
ATOM 1503 N N . ALA A 1 195 ? 5.252 11.346 -19.053 1.00 92.31 195 ALA A N 1
ATOM 1504 C CA . ALA A 1 195 ? 6.215 11.145 -20.134 1.00 92.31 195 ALA A CA 1
ATOM 1505 C C . ALA A 1 195 ? 6.154 9.735 -20.765 1.00 92.31 195 ALA A C 1
ATOM 1507 O O . ALA A 1 195 ? 6.942 9.426 -21.659 1.00 92.31 195 ALA A O 1
ATOM 1508 N N . GLY A 1 196 ? 5.243 8.863 -20.316 1.00 88.94 196 GLY A N 1
ATOM 1509 C CA . GLY A 1 196 ? 5.115 7.489 -20.809 1.00 88.94 196 GLY A CA 1
ATOM 1510 C C . GLY A 1 196 ? 6.190 6.539 -20.277 1.00 88.94 196 GLY A C 1
ATOM 1511 O O . GLY A 1 196 ? 6.414 5.479 -20.867 1.00 88.94 196 GLY A O 1
ATOM 1512 N N . VAL A 1 197 ? 6.870 6.915 -19.189 1.00 88.75 197 VAL A N 1
ATOM 1513 C CA . VAL A 1 197 ? 7.967 6.157 -18.581 1.00 88.75 197 VAL A CA 1
ATOM 1514 C C . VAL A 1 197 ? 7.567 5.708 -17.180 1.00 88.75 197 VAL A C 1
ATOM 1516 O O . VAL A 1 197 ? 7.131 6.505 -16.357 1.00 88.75 197 VAL A O 1
ATOM 1519 N N . LEU A 1 198 ? 7.769 4.426 -16.876 1.00 87.31 198 LEU A N 1
ATOM 1520 C CA . LEU A 1 198 ? 7.644 3.913 -15.514 1.00 87.31 198 LEU A CA 1
ATOM 1521 C C . LEU A 1 198 ? 9.050 3.779 -14.915 1.00 87.31 198 LEU A C 1
ATOM 1523 O O . LEU A 1 198 ? 9.756 2.822 -15.249 1.00 87.31 198 LEU A O 1
ATOM 1527 N N . PRO A 1 199 ? 9.492 4.737 -14.079 1.00 80.38 199 PRO A N 1
ATOM 1528 C CA . PRO A 1 199 ? 10.874 4.797 -13.635 1.00 80.38 199 PRO A CA 1
ATOM 1529 C C . PRO A 1 199 ? 11.220 3.585 -12.761 1.00 80.38 199 PRO A C 1
ATOM 1531 O O . PRO A 1 199 ? 10.318 3.021 -12.118 1.00 80.38 199 PRO A O 1
ATOM 1534 N N . PRO A 1 200 ? 12.510 3.192 -12.716 1.00 76.75 200 PRO A N 1
ATOM 1535 C CA . PRO A 1 200 ? 13.003 2.189 -11.780 1.00 76.75 200 PRO A CA 1
ATOM 1536 C C . PRO A 1 200 ? 12.674 2.568 -10.325 1.00 76.75 200 PRO A C 1
ATOM 1538 O O . PRO A 1 200 ? 12.251 3.700 -10.069 1.00 76.75 200 PRO A O 1
ATOM 1541 N N . PRO A 1 201 ? 12.747 1.605 -9.393 1.00 67.69 201 PRO A N 1
ATOM 1542 C CA . PRO A 1 201 ? 12.385 1.853 -8.015 1.00 67.69 201 PRO A CA 1
ATOM 1543 C C . PRO A 1 201 ? 13.465 2.702 -7.327 1.00 67.69 201 PRO A C 1
ATOM 1545 O O . PRO A 1 201 ? 14.654 2.573 -7.701 1.00 67.69 201 PRO A O 1
#

pLDDT: mean 87.85, std 9.16, range [49.78, 98.19]

Sequence (201 aa):
RQQDIVALPGIAAAAAASWSGAAVVDPRAVSLHRLGDRTLHFASWLEELGDVDEPLRAVGGKRDEEGRPRRLRNASALFEDMHPSGAVNALPGDAGSWWEVVERLESLRGRMPRSDRADLRAQAELTLDTANFAARRAALRREGGDAARKAAPALADLLESIMTRRRRLWLRSYRMGGLDESLGYETKLLEACRAGVLPPP

Radius of gyration: 17.87 Å; chains: 1; bounding box: 44×45×54 Å

Foldseek 3Di:
DDLVLLCQLVVVQVVCCVVPVDDDDQLLCSCCPVVVFPVSCQSVLSVLLVCLQVVLQQQFADADPVRGGHGNPPDGLLCCQLPPPVRGPDRDDALVSLVSSLVSLVVSVVVRDDGPDPLSVLSVVLSSLSSNLSSNLVSQVRVDDPSLLVCLVVSLVSLVVSLVSVVVSCVVPHDPPPSCVVCVSSVVQSVQSVVSHSDGD